Protein AF-A0A7J7F913-F1 (afdb_monomer_lite)

Organism: Diceros bicornis minor (NCBI:txid77932)

Foldseek 3Di:
DEEEAAQDPDDCSNVVNVPDVWYWYFDHQLQAADPDPVGDRDHAQAFFDDDPDPGDPSVVRHDPAGQTFIDTRPDGPDGPDDLQCRLVVRLVVLLVVLVVCLVVVHDDDDDHDHSPLDPPQDDYPQNPDDDPLASNVSSVVSNVVSVVSNVVSCVVRPVVNDDDDDDDPAAWDVRNPSSTDDPPPDDDHPCPDD

InterPro domains:
  IPR000917 Sulfatase, N-terminal [PF00884] (1-176)
  IPR017850 Alkaline-phosphatase-like, core domain superfamily [G3DSA:3.40.720.10] (1-194)
  IPR017850 Alkaline-phosphatase-like, core domain superfamily [SSF53649] (1-188)
  IPR050738 Sulfatase enzyme [PTHR42693] (1-189)

Radius of gyration: 17.93 Å; chains: 1; boun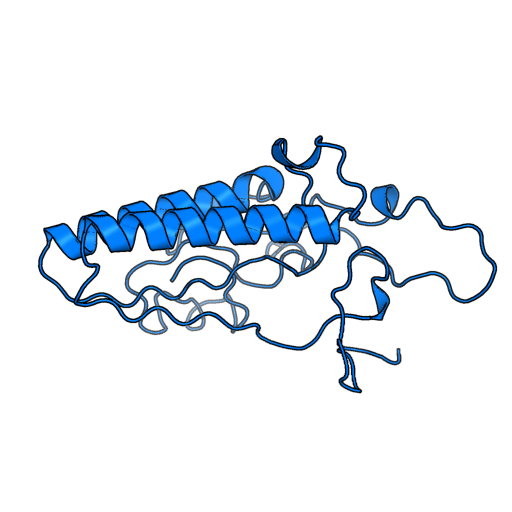ding box: 45×40×49 Å

Sequence (194 aa):
MIGKWHLGHHGSYHPNFRGFDYYFGIPYSHDMGCTDTPGYNHPPCPACPRGDRPLRNLERDCYNDVALPLYENLNIVEQPVNLSSLAQKYAEKATQFIQHASASGRPFLLYVGLAHMHVPLSRTQLSADAQGRGPYGAGLREMDSLVGQIKGKVDHTAKENTFLWFTGDNGPWAQKCELAGSVGPFTGSWQSHQ

pLDDT: mean 83.94, std 15.88, range [45.53, 98.75]

Secondary structure (DSSP, 8-state):
-EE---S--SGGGSGGGTT-S--EE-SS-TTS--SSSS--PPPPPPPPPSSS-----HHHHS-----PPEEETTEEEESS--HHHHHHHHHHHHHHHHHHHHHHT------EE--TTSSSPPP-GGGGS--S-HHHHHHHHHHHHHHHHHHHHHHHHTGGG-------SS--BGGGGGGS---TT----BT---

Structure (mmCIF, N/CA/C/O backbone):
data_AF-A0A7J7F913-F1
#
_entry.id   AF-A0A7J7F913-F1
#
loop_
_atom_site.group_PDB
_atom_site.id
_atom_site.type_symbol
_atom_site.label_atom_id
_atom_site.label_alt_id
_atom_site.label_comp_id
_atom_site.label_asym_id
_atom_site.label_entity_id
_atom_site.label_seq_id
_atom_site.pdbx_PDB_ins_code
_atom_site.Cartn_x
_atom_site.Cartn_y
_atom_site.Cartn_z
_atom_site.occupancy
_atom_site.B_iso_or_equiv
_atom_site.auth_seq_id
_atom_site.auth_comp_id
_atom_site.auth_asym_id
_atom_site.auth_atom_id
_atom_site.pdbx_PDB_model_num
ATOM 1 N N . MET A 1 1 ? -7.212 -6.689 4.753 1.00 98.00 1 MET A N 1
ATOM 2 C CA . MET A 1 1 ? -5.991 -6.504 3.946 1.00 98.00 1 MET A CA 1
ATOM 3 C C . MET A 1 1 ? -6.135 -5.258 3.097 1.00 98.00 1 MET A C 1
ATOM 5 O O . MET A 1 1 ? -7.184 -5.065 2.497 1.00 98.00 1 MET A O 1
ATOM 9 N N . ILE A 1 2 ? -5.105 -4.422 3.042 1.00 98.75 2 ILE A N 1
ATOM 10 C CA . ILE A 1 2 ? -5.061 -3.244 2.174 1.00 98.75 2 ILE A CA 1
ATOM 11 C C . ILE A 1 2 ? -3.767 -3.298 1.365 1.00 98.75 2 ILE A C 1
ATO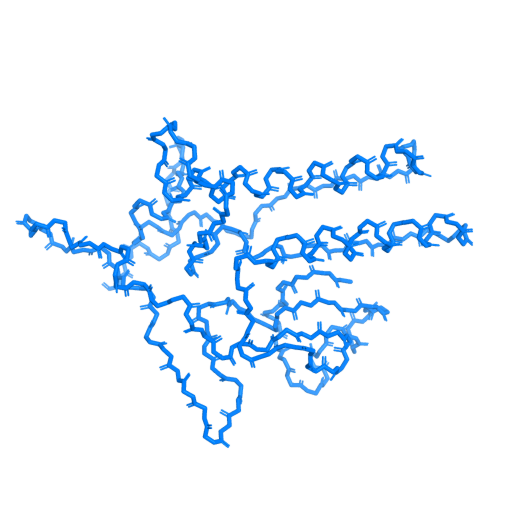M 13 O O . ILE A 1 2 ? -2.714 -3.576 1.930 1.00 98.75 2 ILE A O 1
ATOM 17 N N . GLY A 1 3 ? -3.831 -3.060 0.060 1.00 98.19 3 GLY A N 1
ATOM 18 C CA . GLY A 1 3 ? -2.660 -3.037 -0.809 1.00 98.19 3 GLY A CA 1
ATOM 19 C C . GLY A 1 3 ? -2.452 -4.268 -1.695 1.00 98.19 3 GLY A C 1
ATOM 20 O O . GLY A 1 3 ? -3.386 -4.999 -2.023 1.00 98.19 3 GLY A O 1
ATOM 21 N N . LYS A 1 4 ? -1.213 -4.453 -2.145 1.00 97.62 4 LYS A N 1
ATOM 22 C CA . LYS A 1 4 ? -0.762 -5.489 -3.075 1.00 97.62 4 LYS A CA 1
ATOM 23 C C . LYS A 1 4 ? -0.945 -6.894 -2.505 1.00 97.62 4 LYS A C 1
ATOM 25 O O . LYS A 1 4 ? -0.504 -7.168 -1.392 1.00 97.62 4 LYS A O 1
ATOM 30 N N . TRP A 1 5 ? -1.531 -7.788 -3.306 1.00 97.00 5 TRP A N 1
ATOM 31 C CA . TRP A 1 5 ? -1.704 -9.204 -2.958 1.00 97.00 5 TRP A CA 1
ATOM 32 C C . TRP A 1 5 ? -0.586 -10.120 -3.467 1.00 97.00 5 TRP A C 1
ATOM 34 O O . TRP A 1 5 ? 0.180 -10.654 -2.675 1.00 97.00 5 TRP A O 1
ATOM 44 N N . HIS A 1 6 ? -0.470 -10.286 -4.785 1.00 96.25 6 HIS A N 1
ATOM 45 C CA . HIS A 1 6 ? 0.586 -11.052 -5.457 1.00 96.25 6 HIS A CA 1
ATOM 46 C C . HIS A 1 6 ? 0.668 -12.561 -5.129 1.00 96.25 6 HIS A C 1
ATOM 48 O O . HIS A 1 6 ? 1.692 -13.187 -5.384 1.00 96.25 6 HIS A O 1
ATOM 54 N N . LEU A 1 7 ? -0.410 -13.181 -4.636 1.00 96.12 7 LEU A N 1
ATOM 55 C CA . LEU A 1 7 ? -0.474 -14.628 -4.346 1.00 96.12 7 LEU A CA 1
ATOM 56 C C . LEU A 1 7 ? -1.570 -15.346 -5.161 1.00 96.12 7 LEU A C 1
ATOM 58 O O . LEU A 1 7 ? -2.181 -16.317 -4.717 1.00 96.12 7 LEU A O 1
ATOM 62 N N . GLY A 1 8 ? -1.797 -14.857 -6.384 1.00 91.00 8 GLY A N 1
ATOM 63 C CA . GLY A 1 8 ? -2.831 -15.330 -7.306 1.00 91.00 8 GLY A CA 1
ATOM 64 C C . GLY A 1 8 ? -4.122 -14.520 -7.183 1.00 91.00 8 GLY A C 1
ATOM 65 O O . GLY A 1 8 ? -4.611 -14.268 -6.088 1.00 91.00 8 GLY A O 1
ATOM 66 N N . HIS A 1 9 ? -4.681 -14.094 -8.314 1.00 83.38 9 HIS A N 1
ATOM 67 C CA . HIS A 1 9 ? -5.810 -13.156 -8.334 1.00 83.38 9 HIS A CA 1
ATOM 68 C C . HIS A 1 9 ? -7.137 -13.776 -8.791 1.00 83.38 9 HIS A C 1
ATOM 70 O O . HIS A 1 9 ? -8.192 -13.182 -8.596 1.00 83.38 9 HIS A O 1
ATOM 76 N N . HIS A 1 10 ? -7.107 -14.979 -9.367 1.00 83.00 10 HIS A N 1
ATOM 77 C CA . HIS A 1 10 ? -8.306 -15.656 -9.851 1.00 83.00 10 HIS A CA 1
ATOM 78 C C . HIS A 1 10 ? -8.972 -16.515 -8.774 1.00 83.00 10 HIS A C 1
ATOM 80 O O . HIS A 1 10 ? -8.300 -17.238 -8.032 1.00 83.00 10 HIS A O 1
ATOM 86 N N . GLY A 1 11 ? -10.309 -16.505 -8.764 1.00 86.62 11 GLY A N 1
ATOM 87 C CA . GLY A 1 11 ? -11.136 -17.445 -8.006 1.00 86.62 11 GLY A CA 1
ATOM 88 C C . GLY A 1 11 ? -10.687 -17.589 -6.552 1.00 86.62 11 GLY A C 1
ATOM 89 O O . GLY A 1 11 ? -10.533 -16.601 -5.842 1.00 86.62 11 GLY A O 1
ATOM 90 N N . SER A 1 12 ? -10.411 -18.824 -6.126 1.00 92.62 12 SER A N 1
ATOM 91 C CA . SER A 1 12 ? -10.041 -19.167 -4.745 1.00 92.62 12 SER A CA 1
ATOM 92 C C . SER A 1 12 ? -8.748 -18.529 -4.226 1.00 92.62 12 SER A C 1
ATOM 94 O O . SER A 1 12 ? -8.450 -18.658 -3.043 1.00 92.62 12 SER A O 1
ATOM 96 N N . TYR A 1 13 ? -7.931 -17.898 -5.073 1.00 95.19 13 TYR A N 1
ATOM 97 C CA . TYR A 1 13 ? -6.699 -17.238 -4.632 1.00 95.19 13 TYR A CA 1
ATOM 98 C C . TYR A 1 13 ? -6.918 -15.804 -4.137 1.00 95.19 13 TYR A C 1
ATOM 100 O O . TYR A 1 13 ? -6.021 -15.256 -3.506 1.00 95.19 13 TYR A O 1
ATOM 108 N N . HIS A 1 14 ? -8.102 -15.222 -4.352 1.00 95.50 14 HIS A N 1
ATOM 109 C CA . HIS A 1 14 ? -8.428 -13.867 -3.904 1.00 95.50 14 HIS A CA 1
ATOM 110 C C . HIS A 1 14 ? -8.321 -13.712 -2.366 1.00 95.50 14 HIS A C 1
ATOM 112 O O . HIS A 1 14 ? -8.728 -14.633 -1.650 1.00 95.50 14 HIS A O 1
ATOM 118 N N . PRO A 1 15 ? -7.868 -12.558 -1.823 1.00 97.38 15 PRO A N 1
ATOM 119 C CA . PRO A 1 15 ? -7.707 -12.352 -0.376 1.00 97.38 15 PRO A CA 1
ATOM 120 C C . PRO A 1 15 ? -8.951 -12.677 0.462 1.00 97.38 15 PRO A C 1
ATOM 122 O O . PRO A 1 15 ? -8.838 -13.298 1.521 1.00 97.38 15 PRO A O 1
ATOM 125 N N . ASN A 1 16 ? -10.147 -12.329 -0.031 1.00 96.50 16 ASN A N 1
ATOM 126 C CA . ASN A 1 16 ? -11.405 -12.645 0.659 1.00 96.50 16 ASN A CA 1
ATOM 127 C C . ASN A 1 16 ? -11.698 -14.154 0.778 1.00 96.50 16 ASN A C 1
ATOM 129 O O . ASN A 1 16 ? -12.470 -14.552 1.641 1.00 96.50 16 ASN A O 1
ATOM 133 N N . PHE A 1 17 ? -11.059 -15.007 -0.030 1.00 96.88 17 PHE A N 1
ATOM 134 C CA . PHE A 1 17 ? -11.126 -16.470 0.099 1.00 96.88 17 PHE A CA 1
ATOM 135 C C . PHE A 1 17 ? -9.902 -17.055 0.828 1.00 96.88 17 PHE A C 1
ATOM 137 O O . PHE A 1 17 ? -9.715 -18.272 0.864 1.00 96.88 17 PHE A O 1
ATOM 144 N N . ARG A 1 18 ? -9.062 -16.194 1.421 1.00 96.81 18 ARG A N 1
ATOM 145 C CA . ARG A 1 18 ? -7.841 -16.540 2.170 1.00 96.81 18 ARG A CA 1
ATOM 146 C C . ARG A 1 18 ? -7.829 -15.966 3.592 1.00 96.81 18 ARG A C 1
ATOM 148 O O . ARG A 1 18 ? -6.768 -15.795 4.179 1.00 96.81 18 ARG A O 1
ATOM 155 N N . GLY A 1 19 ? -9.013 -15.712 4.153 1.00 96.44 19 GLY A N 1
ATOM 156 C CA . GLY A 1 19 ? -9.194 -15.338 5.560 1.00 96.44 19 GLY A CA 1
ATOM 157 C C . GLY A 1 19 ? -9.252 -13.836 5.841 1.00 96.44 19 GLY A C 1
ATOM 158 O O . GLY A 1 19 ? -9.360 -13.458 7.002 1.00 96.44 19 GLY A O 1
ATOM 159 N N . PHE A 1 20 ? -9.204 -12.973 4.822 1.00 97.81 20 PHE A N 1
ATOM 160 C CA . PHE A 1 20 ? -9.419 -11.538 5.015 1.00 97.81 20 PHE A CA 1
ATOM 161 C C . PHE A 1 20 ? -10.891 -11.161 4.825 1.00 97.81 20 PHE A C 1
ATOM 163 O O . PHE A 1 20 ? -11.421 -11.266 3.722 1.00 97.81 20 PHE A O 1
ATOM 170 N N . ASP A 1 21 ? -11.530 -10.627 5.867 1.00 97.00 21 ASP A N 1
ATOM 171 C CA . ASP A 1 21 ? -12.928 -10.166 5.790 1.00 97.00 21 ASP A CA 1
ATOM 172 C C . ASP A 1 21 ? -13.109 -8.958 4.857 1.00 97.00 21 ASP A C 1
ATOM 174 O O . ASP A 1 21 ? -14.158 -8.780 4.244 1.00 97.00 21 ASP A O 1
ATOM 178 N N . TYR A 1 22 ? -12.067 -8.132 4.735 1.00 98.12 22 TYR A N 1
ATOM 179 C CA . TYR A 1 22 ? -12.048 -6.932 3.905 1.00 98.12 22 TYR A CA 1
ATOM 180 C C . TYR A 1 22 ? -10.773 -6.871 3.067 1.00 98.12 22 TYR A C 1
ATOM 182 O O . TYR A 1 22 ? -9.669 -7.079 3.591 1.00 98.12 22 TYR A O 1
ATOM 190 N N . TYR A 1 23 ? -10.917 -6.534 1.786 1.00 98.50 23 TYR A N 1
ATOM 191 C CA . TYR A 1 23 ? -9.810 -6.280 0.873 1.00 98.50 23 TYR A CA 1
ATOM 192 C C . TYR A 1 23 ? -9.987 -4.946 0.152 1.00 98.50 23 TYR A C 1
ATOM 194 O O . TYR A 1 23 ? -11.057 -4.662 -0.374 1.00 98.50 23 TYR A O 1
ATOM 202 N N . PHE A 1 24 ? -8.928 -4.144 0.098 1.00 98.69 24 PHE A N 1
ATOM 203 C CA . PHE A 1 24 ? -8.857 -2.992 -0.793 1.00 98.69 24 PHE A CA 1
ATOM 204 C C . PHE A 1 24 ? -7.454 -2.868 -1.364 1.00 98.69 24 PHE A C 1
ATOM 206 O O . PHE A 1 24 ? -6.518 -2.583 -0.617 1.00 98.69 24 PHE A O 1
ATOM 213 N N . GLY A 1 25 ? -7.269 -3.097 -2.659 1.00 97.44 25 GLY A N 1
ATOM 214 C CA . GLY A 1 25 ? -5.924 -3.081 -3.219 1.00 97.44 25 GLY A CA 1
ATOM 215 C C . GLY A 1 25 ? -5.784 -3.676 -4.604 1.00 97.44 25 GLY A C 1
ATOM 216 O O . GLY A 1 25 ? -6.758 -4.027 -5.266 1.00 97.44 25 GLY A O 1
ATOM 217 N N . ILE A 1 26 ? -4.531 -3.741 -5.037 1.00 95.56 26 ILE A N 1
ATOM 218 C CA . ILE A 1 26 ? -4.138 -4.259 -6.345 1.00 95.56 26 ILE A CA 1
ATOM 219 C C . ILE A 1 26 ? -3.793 -5.756 -6.252 1.00 95.56 26 ILE A C 1
ATOM 221 O O . ILE A 1 26 ? -3.144 -6.188 -5.289 1.00 95.56 26 ILE A O 1
ATOM 225 N N . PRO A 1 27 ? -4.187 -6.577 -7.237 1.00 94.12 27 PRO A N 1
ATOM 226 C CA . PRO A 1 27 ? -4.055 -8.032 -7.152 1.00 94.12 27 PRO A CA 1
ATOM 227 C C . PRO A 1 27 ? -2.608 -8.544 -7.265 1.00 94.12 27 PRO A C 1
ATOM 229 O O . PRO A 1 27 ? -2.317 -9.673 -6.866 1.00 94.12 27 PRO A O 1
ATOM 232 N N . TYR A 1 28 ? -1.692 -7.737 -7.800 1.00 92.19 28 TYR A N 1
ATOM 233 C CA . TYR A 1 28 ? -0.288 -8.071 -8.064 1.00 92.19 28 TYR A CA 1
ATOM 234 C C . TYR A 1 28 ? 0.555 -6.784 -8.177 1.00 92.19 28 TYR A C 1
ATOM 236 O O . TYR A 1 28 ? 0.043 -5.703 -7.886 1.00 92.19 28 TYR A O 1
ATOM 244 N N . SER A 1 29 ? 1.854 -6.883 -8.503 1.00 90.62 29 SER A N 1
ATOM 245 C CA . SER A 1 29 ? 2.724 -5.698 -8.632 1.00 90.62 29 SER A CA 1
ATOM 246 C C . SER A 1 29 ? 2.168 -4.710 -9.659 1.00 90.62 29 SER A C 1
ATOM 248 O O . SER A 1 29 ? 1.661 -5.118 -10.699 1.00 90.62 29 SER A O 1
ATOM 250 N N . HIS A 1 30 ? 2.274 -3.409 -9.390 1.00 88.25 30 HIS A N 1
ATOM 251 C CA . HIS A 1 30 ? 1.650 -2.390 -10.237 1.00 88.25 30 HIS A CA 1
ATOM 252 C C . HIS A 1 30 ? 2.378 -2.085 -11.548 1.00 88.25 30 HIS A C 1
ATOM 254 O O . HIS A 1 30 ? 1.927 -1.230 -12.302 1.00 88.25 30 HIS A O 1
ATOM 260 N N . ASP A 1 31 ? 3.468 -2.790 -11.838 1.00 83.25 31 ASP A N 1
ATOM 261 C CA . ASP A 1 31 ? 4.102 -2.850 -13.157 1.00 83.25 31 ASP A CA 1
ATOM 262 C C . ASP A 1 31 ? 3.601 -4.024 -14.017 1.00 83.25 31 ASP A C 1
ATOM 264 O O . ASP A 1 31 ? 3.956 -4.125 -15.191 1.00 83.25 31 ASP A O 1
ATOM 268 N N . MET A 1 32 ? 2.785 -4.920 -13.454 1.00 79.88 32 MET A N 1
ATOM 269 C CA . MET A 1 32 ? 2.169 -6.025 -14.184 1.00 79.88 32 MET A CA 1
ATOM 270 C C . MET A 1 32 ? 0.856 -5.528 -14.801 1.00 79.88 32 MET A C 1
ATOM 272 O O . MET A 1 32 ? 0.053 -4.888 -14.129 1.00 79.88 32 MET A O 1
ATOM 276 N N . GLY A 1 33 ? 0.678 -5.777 -16.101 1.00 68.56 33 GLY A N 1
ATOM 277 C CA . GLY A 1 33 ? -0.366 -5.198 -16.954 1.00 68.56 33 GLY A CA 1
ATOM 278 C C . GLY A 1 33 ? -1.828 -5.575 -16.653 1.00 68.56 33 GLY A C 1
ATOM 279 O O . GLY A 1 33 ? -2.225 -5.840 -15.518 1.00 68.56 33 GLY A O 1
ATOM 280 N N . CYS A 1 34 ? -2.658 -5.573 -17.699 1.00 67.00 34 CYS A N 1
ATOM 281 C CA . CYS A 1 34 ? -4.093 -5.863 -17.615 1.00 67.00 34 CYS A CA 1
ATOM 282 C C . CYS A 1 34 ? -4.380 -7.304 -17.172 1.00 67.00 34 CYS A C 1
ATOM 284 O O . CYS A 1 34 ? -3.707 -8.233 -17.619 1.00 67.00 34 CYS A O 1
ATOM 286 N N . THR A 1 35 ? -5.451 -7.498 -16.394 1.00 63.19 35 THR A N 1
ATOM 287 C CA . THR A 1 35 ? -6.083 -8.817 -16.197 1.00 63.19 35 THR A CA 1
ATOM 288 C C . THR A 1 35 ? -6.978 -9.224 -17.363 1.00 63.19 35 THR A C 1
ATOM 290 O O . THR A 1 35 ? -7.180 -10.414 -17.598 1.00 63.19 35 THR A O 1
ATOM 293 N N . ASP A 1 36 ? -7.543 -8.248 -18.075 1.00 61.88 36 ASP A N 1
ATOM 294 C CA . ASP A 1 36 ? -8.618 -8.483 -19.037 1.00 61.88 36 ASP A CA 1
ATOM 295 C C . ASP A 1 36 ? -8.068 -8.739 -20.438 1.00 61.88 36 ASP A C 1
ATOM 297 O O . ASP A 1 36 ? -6.991 -8.268 -20.804 1.00 61.88 36 ASP A O 1
ATOM 301 N N . THR A 1 37 ? -8.810 -9.503 -21.242 1.00 57.59 37 THR A N 1
ATOM 302 C CA . THR A 1 37 ? -8.458 -9.768 -22.642 1.00 57.59 37 THR A CA 1
ATOM 303 C C . THR A 1 37 ? -9.635 -9.411 -23.559 1.00 57.59 37 THR A C 1
ATOM 305 O O . THR A 1 37 ? -10.713 -9.977 -23.374 1.00 57.59 37 THR A O 1
ATOM 308 N N . PRO A 1 38 ? -9.458 -8.515 -24.557 1.00 58.69 38 PRO A N 1
ATOM 309 C CA . PRO A 1 38 ? -8.222 -7.810 -24.906 1.00 58.69 38 PRO A CA 1
ATOM 310 C C . PRO A 1 38 ? -7.907 -6.672 -23.919 1.00 58.69 38 PRO A C 1
ATOM 312 O O . PRO A 1 38 ? -8.720 -5.777 -23.715 1.00 58.69 38 PRO A O 1
ATOM 315 N N . GLY A 1 39 ? -6.710 -6.698 -23.334 1.00 60.69 39 GLY A N 1
ATOM 316 C CA . GLY A 1 39 ? -6.184 -5.654 -22.453 1.00 60.69 39 GLY A CA 1
ATOM 317 C C . GLY A 1 39 ? -4.894 -5.070 -23.021 1.00 60.69 39 GLY A C 1
ATOM 318 O O . GLY A 1 39 ? -4.165 -5.747 -23.750 1.00 60.69 39 GLY A O 1
ATOM 319 N N . TYR A 1 40 ? -4.610 -3.804 -22.715 1.00 59.06 40 TYR A N 1
ATOM 320 C CA . TYR A 1 40 ? -3.396 -3.126 -23.164 1.00 59.06 40 TYR A CA 1
ATOM 321 C C . TYR A 1 40 ? -2.307 -3.208 -22.086 1.00 59.06 40 TYR A C 1
ATOM 323 O O . TYR A 1 40 ? -2.387 -2.565 -21.039 1.00 59.06 40 TYR A O 1
ATOM 331 N N . ASN A 1 41 ? -1.280 -4.024 -22.330 1.00 63.22 41 ASN A N 1
ATOM 332 C CA . ASN A 1 41 ? -0.102 -4.084 -21.467 1.00 63.22 41 ASN A CA 1
ATOM 333 C C . ASN A 1 41 ? 0.873 -2.976 -21.868 1.00 63.22 41 ASN A C 1
ATOM 335 O O . ASN A 1 41 ? 1.398 -2.983 -22.981 1.00 63.22 41 ASN A O 1
ATOM 339 N N . HIS A 1 42 ? 1.139 -2.044 -20.956 1.00 63.09 42 HIS A N 1
ATOM 340 C CA . HIS A 1 42 ? 2.240 -1.104 -21.126 1.00 63.09 42 HIS A CA 1
ATOM 341 C C . HIS A 1 42 ? 3.574 -1.807 -20.825 1.00 63.09 42 HIS A C 1
ATOM 343 O O . HIS A 1 42 ? 3.616 -2.691 -19.964 1.00 63.09 42 HIS A O 1
ATOM 349 N N . PRO A 1 43 ? 4.663 -1.475 -21.543 1.00 65.69 43 PRO A N 1
ATOM 350 C CA . PRO A 1 43 ? 5.957 -2.087 -21.285 1.00 65.69 43 PRO A CA 1
ATOM 351 C C . PRO A 1 43 ? 6.444 -1.704 -19.878 1.00 65.69 43 PRO A C 1
ATOM 353 O O . PRO A 1 43 ? 6.277 -0.550 -19.470 1.00 65.69 43 PRO A O 1
ATOM 356 N N . PRO A 1 44 ? 7.057 -2.645 -19.137 1.00 68.88 44 PRO A N 1
ATOM 357 C CA . PRO A 1 44 ? 7.568 -2.364 -17.805 1.00 68.88 44 PRO A CA 1
ATOM 358 C C . PRO A 1 44 ? 8.675 -1.309 -17.869 1.00 68.88 44 PRO A C 1
ATOM 360 O O . PRO A 1 44 ? 9.334 -1.139 -18.899 1.00 68.88 44 PRO A O 1
ATOM 363 N N . CYS A 1 45 ? 8.936 -0.651 -16.737 1.00 73.44 45 CYS A N 1
ATOM 364 C CA . CYS A 1 45 ? 10.109 0.205 -16.572 1.00 73.44 45 CYS A CA 1
ATOM 365 C C . CYS A 1 45 ? 11.369 -0.507 -17.091 1.00 73.44 45 CYS A C 1
ATOM 367 O O . CYS A 1 45 ? 11.653 -1.612 -16.618 1.00 73.44 45 CYS A O 1
ATOM 369 N N . PRO A 1 46 ? 12.157 0.075 -18.010 1.00 73.44 46 PRO A N 1
ATOM 370 C CA . PRO A 1 46 ? 13.363 -0.577 -18.509 1.00 73.44 46 PRO A CA 1
ATOM 371 C C . PRO A 1 46 ? 14.451 -0.679 -17.429 1.00 73.44 46 PRO A C 1
ATOM 373 O O . PRO A 1 46 ? 14.374 -0.058 -16.367 1.00 73.44 46 PRO A O 1
ATOM 376 N N . ALA A 1 47 ? 15.456 -1.522 -17.669 1.00 75.31 47 ALA A N 1
ATOM 377 C CA . ALA A 1 47 ? 16.692 -1.504 -16.888 1.00 75.31 47 ALA A CA 1
ATOM 378 C C . ALA A 1 47 ? 17.549 -0.287 -17.270 1.00 75.31 47 ALA A C 1
ATOM 380 O O . ALA A 1 47 ? 17.407 0.262 -18.367 1.00 75.31 47 ALA A O 1
ATOM 381 N N . CYS A 1 48 ? 18.471 0.107 -16.394 1.00 73.50 48 CYS A N 1
ATOM 382 C CA . CYS A 1 48 ? 19.398 1.189 -16.704 1.00 73.50 48 CYS A CA 1
ATOM 383 C C . CYS A 1 48 ? 20.264 0.870 -17.937 1.00 73.50 48 CYS A C 1
ATOM 385 O O . CYS A 1 48 ? 20.653 -0.289 -18.134 1.00 73.50 48 CYS A O 1
ATOM 387 N N . PRO A 1 49 ? 20.619 1.877 -18.757 1.00 68.00 49 PRO A N 1
ATOM 388 C CA . PRO A 1 49 ? 21.544 1.688 -19.869 1.00 68.00 49 PRO A CA 1
ATOM 389 C C . PRO A 1 49 ? 22.881 1.090 -19.401 1.00 68.00 49 PRO A C 1
ATOM 391 O O . PRO A 1 49 ? 23.433 1.510 -18.387 1.00 68.00 49 PRO A O 1
ATOM 394 N N . ARG A 1 50 ? 23.431 0.130 -20.158 1.00 64.00 50 ARG A N 1
ATOM 395 C CA . ARG A 1 50 ? 24.809 -0.357 -19.962 1.00 64.00 50 ARG A CA 1
ATOM 396 C C . ARG A 1 50 ? 25.786 0.577 -20.707 1.00 64.00 50 ARG A C 1
ATOM 398 O O . ARG A 1 50 ? 25.631 0.757 -21.915 1.00 64.00 50 ARG A O 1
ATOM 405 N N . GLY A 1 51 ? 26.792 1.122 -20.012 1.00 62.69 51 GLY A N 1
ATOM 406 C CA . GLY A 1 51 ? 27.879 1.952 -20.579 1.00 62.69 51 GLY A CA 1
ATOM 407 C C . GLY A 1 51 ? 27.610 3.469 -20.624 1.00 62.69 51 GLY A C 1
ATOM 408 O O . GLY A 1 51 ? 26.549 3.914 -20.197 1.00 62.69 51 GLY A O 1
ATOM 409 N N . ASP A 1 52 ? 28.558 4.244 -21.179 1.00 55.38 52 ASP A N 1
ATOM 410 C CA . ASP A 1 52 ? 28.546 5.724 -21.312 1.00 55.38 52 ASP A CA 1
ATOM 411 C C . ASP A 1 52 ? 27.517 6.248 -22.337 1.00 55.38 52 ASP A C 1
ATOM 413 O O . ASP A 1 52 ? 27.791 7.121 -23.165 1.00 55.38 52 ASP A O 1
ATOM 417 N N . ARG A 1 53 ? 26.303 5.694 -22.343 1.00 55.38 53 ARG A N 1
ATOM 418 C CA . ARG A 1 53 ? 25.190 6.316 -23.062 1.00 55.38 53 ARG A CA 1
ATOM 419 C C . ARG A 1 53 ? 24.637 7.445 -22.194 1.00 55.38 53 ARG A C 1
ATOM 421 O O . ARG A 1 53 ? 24.506 7.247 -20.987 1.00 55.38 53 ARG A O 1
ATOM 428 N N . PRO A 1 54 ? 24.293 8.608 -22.780 1.00 54.28 54 PRO A N 1
ATOM 429 C CA . PRO A 1 54 ? 23.683 9.688 -22.016 1.00 54.28 54 PRO A CA 1
ATOM 430 C C . PRO A 1 54 ? 22.466 9.139 -21.271 1.00 54.28 54 PRO A C 1
ATOM 432 O O . PRO A 1 54 ? 21.704 8.360 -21.858 1.00 54.28 54 PRO A O 1
ATOM 435 N N . LEU A 1 55 ? 22.315 9.511 -19.990 1.00 54.06 55 LEU A N 1
ATOM 436 C CA . LEU A 1 55 ? 21.140 9.154 -19.197 1.00 54.06 55 LEU A CA 1
ATOM 437 C C . LEU A 1 55 ? 19.904 9.467 -20.045 1.00 54.06 55 LEU A C 1
ATOM 439 O O . LEU A 1 55 ? 19.642 10.625 -20.376 1.00 54.06 55 LEU A O 1
ATOM 443 N N . ARG A 1 56 ? 19.166 8.427 -20.447 1.00 52.22 56 ARG A N 1
ATOM 444 C CA . ARG A 1 56 ? 17.821 8.622 -20.988 1.00 52.22 56 ARG A CA 1
ATOM 445 C C . ARG A 1 56 ? 17.030 9.374 -19.923 1.00 52.22 56 ARG A C 1
ATOM 447 O O . ARG A 1 56 ? 17.240 9.145 -18.735 1.00 52.22 56 ARG A O 1
ATOM 454 N N . ASN A 1 57 ? 16.115 10.245 -20.342 1.00 52.75 57 ASN A N 1
ATOM 455 C CA . ASN A 1 57 ? 15.092 10.760 -19.437 1.00 52.75 57 ASN A CA 1
ATOM 456 C C . ASN A 1 57 ? 14.259 9.557 -18.969 1.00 52.75 57 ASN A C 1
ATOM 458 O O . ASN A 1 57 ? 13.275 9.208 -19.614 1.00 52.75 57 ASN A O 1
ATOM 462 N N . LEU A 1 58 ? 14.680 8.896 -17.886 1.00 52.94 58 LEU A N 1
ATOM 463 C CA . LEU A 1 58 ? 14.062 7.675 -17.361 1.00 52.94 58 LEU A CA 1
ATOM 464 C C . LEU A 1 58 ? 12.606 7.936 -16.949 1.00 52.94 58 LEU A C 1
ATOM 466 O O . LEU A 1 58 ? 11.744 7.069 -17.065 1.00 52.94 58 LEU A O 1
ATOM 470 N N . GLU A 1 59 ? 12.321 9.193 -16.599 1.00 49.38 59 GLU A N 1
ATOM 471 C CA . GLU A 1 59 ? 10.987 9.755 -16.402 1.00 49.38 59 GLU A CA 1
ATOM 472 C C . GLU A 1 59 ? 10.035 9.604 -17.604 1.00 49.38 59 GLU A C 1
ATOM 474 O O . GLU A 1 59 ? 8.824 9.651 -17.410 1.00 49.38 59 GLU A O 1
ATOM 479 N N . ARG A 1 60 ? 10.555 9.453 -18.831 1.00 49.59 60 ARG A N 1
ATOM 480 C CA . ARG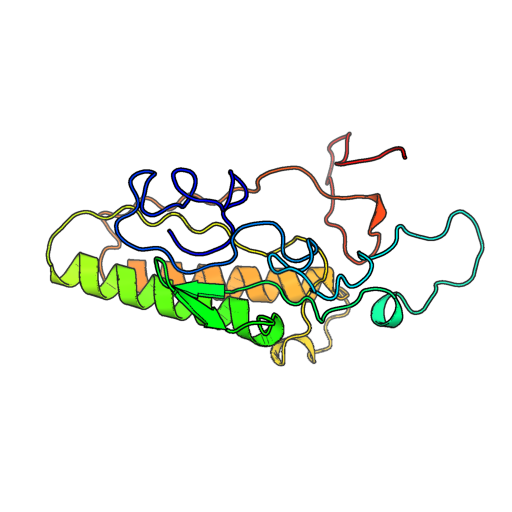 A 1 60 ? 9.772 9.241 -20.062 1.00 49.59 60 ARG A CA 1
ATOM 481 C C . ARG A 1 60 ? 9.627 7.768 -20.446 1.00 49.59 60 ARG A C 1
ATOM 483 O O . ARG A 1 60 ? 8.747 7.456 -21.240 1.00 49.59 60 ARG A O 1
ATOM 490 N N . ASP A 1 61 ? 10.481 6.893 -19.916 1.00 54.38 61 ASP A N 1
ATOM 491 C CA . ASP A 1 61 ? 10.596 5.503 -20.373 1.00 54.38 61 ASP A CA 1
ATOM 492 C C . ASP A 1 61 ? 9.898 4.494 -19.437 1.00 54.38 61 ASP A C 1
ATOM 494 O O . ASP A 1 61 ? 9.632 3.362 -19.839 1.00 54.38 61 ASP A O 1
ATOM 498 N N . CYS A 1 62 ? 9.569 4.895 -18.206 1.00 64.88 62 CYS A N 1
ATOM 499 C CA . CYS A 1 62 ? 8.663 4.166 -17.317 1.00 64.88 62 CYS A CA 1
ATOM 500 C C . CYS A 1 62 ? 7.212 4.599 -17.568 1.00 64.88 62 CYS A C 1
ATOM 502 O O . CYS A 1 62 ? 6.831 5.715 -17.214 1.00 64.88 62 CYS A O 1
ATOM 504 N N . TYR A 1 63 ? 6.391 3.724 -18.152 1.00 63.91 63 TYR A N 1
ATOM 505 C CA . TYR A 1 63 ? 4.955 3.979 -18.280 1.00 63.91 63 TYR A CA 1
ATOM 506 C C . TYR A 1 63 ? 4.285 3.914 -16.902 1.00 63.91 63 TYR A C 1
ATOM 508 O O . TYR A 1 63 ? 4.448 2.936 -16.176 1.00 63.91 63 TYR A O 1
ATOM 516 N N . ASN A 1 64 ? 3.537 4.962 -16.552 1.00 61.97 64 ASN A N 1
ATOM 517 C CA . ASN A 1 64 ? 2.764 5.024 -15.305 1.00 61.97 64 ASN A CA 1
ATOM 518 C C . ASN A 1 64 ? 1.322 4.542 -15.486 1.00 61.97 64 ASN A C 1
ATOM 520 O O . ASN A 1 64 ? 0.664 4.202 -14.506 1.00 61.97 64 ASN A O 1
ATOM 524 N N . ASP A 1 65 ? 0.842 4.522 -16.728 1.00 60.91 65 ASP A N 1
ATOM 525 C CA . ASP A 1 65 ? -0.483 4.023 -17.049 1.00 60.91 65 ASP A CA 1
ATOM 526 C C . ASP A 1 65 ? -0.384 2.510 -17.190 1.00 60.91 65 ASP A C 1
ATOM 528 O O . ASP A 1 65 ? 0.331 1.993 -18.043 1.00 60.91 65 ASP A O 1
ATOM 532 N N . VAL A 1 66 ? -1.061 1.791 -16.307 1.00 65.12 66 VAL A N 1
ATOM 533 C CA . VAL A 1 66 ? -1.215 0.341 -16.361 1.00 65.12 66 VAL A CA 1
ATOM 534 C C . VAL A 1 66 ? -2.692 0.099 -16.100 1.00 65.12 66 VAL A C 1
ATOM 536 O O . VAL A 1 66 ? -3.212 0.596 -15.102 1.00 65.12 66 VAL A O 1
ATOM 539 N N . ALA A 1 67 ? -3.397 -0.647 -16.960 1.00 74.38 67 ALA A N 1
ATOM 540 C CA . ALA A 1 67 ? -4.804 -1.017 -16.730 1.00 74.38 67 ALA A CA 1
ATOM 541 C C . ALA A 1 67 ? -4.956 -2.114 -15.655 1.00 74.38 67 ALA A C 1
ATOM 543 O O . ALA A 1 67 ? -5.693 -3.090 -15.787 1.00 74.38 67 ALA A O 1
ATOM 544 N N . LEU A 1 68 ? -4.226 -1.894 -14.563 1.00 87.12 68 LEU A N 1
ATOM 545 C CA . LEU A 1 68 ? -4.253 -2.600 -13.305 1.00 87.12 68 LEU A CA 1
ATOM 546 C C . LEU A 1 68 ? -5.550 -2.245 -12.567 1.00 87.12 68 LEU A C 1
ATOM 548 O O . LEU A 1 68 ? -5.799 -1.058 -12.319 1.00 87.12 68 LEU A O 1
ATOM 552 N N . PRO A 1 69 ? -6.366 -3.243 -12.205 1.00 90.50 69 PRO A N 1
ATOM 553 C CA . PRO A 1 69 ? -7.557 -3.016 -11.404 1.00 90.50 69 PRO A CA 1
ATOM 554 C C . PRO A 1 69 ? -7.208 -2.758 -9.934 1.00 90.50 69 PRO A C 1
ATOM 556 O O . PRO A 1 69 ? -6.363 -3.433 -9.338 1.00 90.50 69 PRO A O 1
ATOM 559 N N . LEU A 1 70 ? -7.926 -1.818 -9.328 1.00 94.25 70 LEU A N 1
ATOM 560 C CA . LEU A 1 70 ? -8.038 -1.650 -7.886 1.00 94.25 70 LEU A CA 1
ATOM 561 C C . LEU A 1 70 ? -9.341 -2.300 -7.424 1.00 94.25 70 LEU A C 1
ATOM 563 O O . LEU A 1 70 ? -10.422 -1.940 -7.892 1.00 94.25 70 LEU A O 1
ATOM 567 N N . TYR A 1 71 ? -9.237 -3.243 -6.496 1.00 95.69 71 TYR A N 1
ATOM 568 C CA . TYR A 1 71 ? -10.382 -3.946 -5.936 1.00 95.69 71 TYR A CA 1
ATOM 569 C C . TYR A 1 71 ? -10.853 -3.307 -4.633 1.00 95.69 71 TYR A C 1
ATOM 571 O O . TYR A 1 71 ? -10.040 -2.879 -3.814 1.00 95.69 71 TYR A O 1
ATOM 579 N N . GLU A 1 72 ? -12.163 -3.346 -4.409 1.00 98.06 72 GLU A N 1
ATOM 580 C CA . GLU A 1 72 ? -12.773 -3.336 -3.083 1.00 98.06 72 GLU A CA 1
ATOM 581 C C . GLU A 1 72 ? -13.585 -4.624 -2.918 1.00 98.06 72 GLU A C 1
ATOM 583 O O . GLU A 1 72 ? -14.606 -4.852 -3.575 1.00 98.06 72 GLU A O 1
ATOM 588 N N . ASN A 1 73 ? -13.093 -5.500 -2.048 1.00 97.19 73 ASN A N 1
ATOM 589 C CA . ASN A 1 73 ? -13.475 -6.902 -1.975 1.00 97.19 73 ASN A CA 1
ATOM 590 C C . ASN A 1 73 ? -13.437 -7.547 -3.367 1.00 97.19 73 ASN A C 1
ATOM 592 O O . ASN A 1 73 ? -12.386 -7.576 -3.991 1.00 97.19 73 ASN A O 1
ATOM 596 N N . LEU A 1 74 ? -14.566 -8.055 -3.857 1.00 95.25 74 LEU A N 1
ATOM 597 C CA . LEU A 1 74 ? -14.647 -8.773 -5.131 1.00 95.25 74 LEU A CA 1
ATOM 598 C C . LEU A 1 74 ? -14.898 -7.856 -6.338 1.00 95.25 74 LEU A C 1
ATOM 600 O O . LEU A 1 74 ? -14.939 -8.342 -7.465 1.00 95.25 74 LEU A O 1
ATOM 604 N N . ASN A 1 75 ? -15.091 -6.554 -6.116 1.00 95.19 75 ASN A N 1
ATOM 605 C CA . ASN A 1 75 ? -15.461 -5.612 -7.165 1.00 95.19 75 ASN A CA 1
ATOM 606 C C . ASN A 1 75 ? -14.261 -4.764 -7.574 1.00 95.19 75 ASN A C 1
ATOM 608 O O . ASN A 1 75 ? -13.565 -4.221 -6.718 1.00 95.19 75 ASN A O 1
ATOM 612 N N . ILE A 1 76 ? -14.069 -4.586 -8.879 1.00 93.69 76 ILE A N 1
ATOM 613 C CA . ILE A 1 76 ? -13.144 -3.584 -9.411 1.00 93.69 76 ILE A CA 1
ATOM 614 C C . ILE A 1 76 ? -13.797 -2.212 -9.228 1.00 93.69 76 ILE A C 1
ATOM 616 O O . ILE A 1 76 ? -14.886 -1.968 -9.745 1.00 93.69 76 ILE A O 1
ATOM 620 N N . VAL A 1 77 ? -13.145 -1.328 -8.476 1.00 95.75 77 VAL A N 1
ATOM 621 C CA . VAL A 1 77 ? -13.633 0.035 -8.204 1.00 95.75 77 VAL A CA 1
ATOM 622 C C . VAL A 1 77 ? -12.924 1.099 -9.038 1.00 95.75 77 VAL A C 1
ATOM 624 O O . VAL A 1 77 ? -13.425 2.213 -9.160 1.00 95.75 77 VAL A O 1
ATOM 627 N N . GLU A 1 78 ? -11.774 0.771 -9.628 1.00 92.38 78 GLU A N 1
ATOM 628 C CA . GLU A 1 78 ? -11.010 1.670 -10.495 1.00 92.38 78 GLU A CA 1
ATOM 629 C C . GLU A 1 78 ? -10.086 0.862 -11.416 1.00 92.38 78 GLU A C 1
ATOM 631 O O . GLU A 1 78 ? -9.391 -0.043 -10.954 1.00 92.38 78 GLU A O 1
ATOM 636 N N . GLN A 1 79 ? -10.071 1.181 -12.712 1.00 88.75 79 GLN A N 1
ATOM 637 C CA . GLN A 1 79 ? -9.180 0.579 -13.708 1.00 88.75 79 GLN A CA 1
ATOM 638 C C . GLN A 1 79 ? -9.092 1.509 -14.939 1.00 88.75 79 GLN A C 1
ATOM 640 O O . GLN A 1 79 ? -10.134 1.795 -15.533 1.00 88.75 79 GLN A O 1
ATOM 645 N N . PRO A 1 80 ? -7.903 1.998 -15.346 1.00 85.62 80 PRO A N 1
ATOM 646 C CA . PRO A 1 80 ? -6.609 1.851 -14.675 1.00 85.62 80 PRO A CA 1
ATOM 647 C C . PRO A 1 80 ? -6.603 2.526 -13.299 1.00 85.62 80 PRO A C 1
ATOM 649 O O . PRO A 1 80 ? -7.204 3.583 -13.120 1.00 85.62 80 PRO A O 1
ATOM 652 N N . VAL A 1 81 ? -5.904 1.938 -12.328 1.00 88.31 81 VAL A N 1
ATOM 653 C CA . VAL A 1 81 ? -5.695 2.594 -11.034 1.00 88.31 81 VAL A CA 1
ATOM 654 C C . VAL A 1 81 ? -4.853 3.864 -11.186 1.00 88.31 81 VAL A C 1
ATOM 656 O O . VAL A 1 81 ? -3.791 3.858 -11.809 1.00 88.31 81 VAL A O 1
ATOM 659 N N . ASN A 1 82 ? -5.281 4.961 -10.560 1.00 88.19 82 ASN A N 1
ATOM 660 C CA . ASN A 1 82 ? -4.478 6.171 -10.484 1.00 88.19 82 ASN A CA 1
ATOM 661 C C . ASN A 1 82 ? -3.425 6.063 -9.366 1.00 88.19 82 ASN A C 1
ATOM 663 O O . ASN A 1 82 ? -3.691 6.386 -8.198 1.00 88.19 82 ASN A O 1
ATOM 667 N N . LEU A 1 83 ? -2.203 5.680 -9.747 1.00 86.69 83 LEU A N 1
ATOM 668 C CA . LEU A 1 83 ? -1.060 5.520 -8.841 1.00 86.69 83 LEU A CA 1
ATOM 669 C C . LEU A 1 83 ? -0.708 6.791 -8.049 1.00 86.69 83 LEU A C 1
ATOM 671 O O . LEU A 1 83 ? -0.131 6.682 -6.972 1.00 86.69 83 LEU A O 1
ATOM 675 N N . SER A 1 84 ? -1.044 7.997 -8.528 1.00 86.81 84 SER A N 1
ATOM 676 C CA . SER A 1 84 ? -0.762 9.262 -7.808 1.00 86.81 84 SER A CA 1
ATOM 677 C C . SER A 1 84 ? -1.644 9.475 -6.578 1.00 86.81 84 SER A C 1
ATOM 679 O O . SER A 1 84 ? -1.295 10.245 -5.691 1.00 86.81 84 SER A O 1
ATOM 681 N N . SER A 1 85 ? -2.776 8.772 -6.516 1.00 91.75 85 SER A N 1
ATOM 682 C CA . SER A 1 85 ? -3.743 8.841 -5.413 1.00 91.75 85 SER A CA 1
ATOM 683 C C . SER A 1 85 ? -3.768 7.580 -4.544 1.00 91.75 85 SER A C 1
ATOM 685 O O . SER A 1 85 ? -4.436 7.546 -3.511 1.00 91.75 85 SER A O 1
ATOM 687 N N . LEU A 1 86 ? -3.065 6.522 -4.962 1.00 93.69 86 LEU A N 1
ATOM 688 C CA . LEU A 1 86 ? -3.197 5.189 -4.377 1.00 93.69 86 LEU A CA 1
ATOM 689 C C . LEU A 1 86 ? -2.728 5.140 -2.917 1.00 93.69 86 LEU A C 1
ATOM 691 O O . LEU A 1 86 ? -3.385 4.522 -2.082 1.00 93.69 86 LEU A O 1
ATOM 695 N N . ALA A 1 87 ? -1.636 5.840 -2.601 1.00 94.56 87 ALA A N 1
ATOM 696 C CA . ALA A 1 87 ? -1.109 5.944 -1.244 1.00 94.56 87 ALA A CA 1
ATOM 697 C C . ALA A 1 87 ? -2.151 6.526 -0.277 1.00 94.56 87 ALA A C 1
ATOM 699 O O . ALA A 1 87 ? -2.431 5.962 0.781 1.00 94.56 87 ALA A O 1
ATOM 700 N N . GLN A 1 88 ? -2.778 7.628 -0.689 1.00 95.88 88 GLN A N 1
ATOM 701 C CA . GLN A 1 88 ? -3.791 8.311 0.102 1.00 95.88 88 GLN A CA 1
ATOM 702 C C . GLN A 1 88 ? -5.049 7.446 0.267 1.00 95.88 88 GLN A C 1
ATOM 704 O O . GLN A 1 88 ? -5.541 7.298 1.384 1.00 95.88 88 GLN A O 1
ATOM 709 N N . LYS A 1 89 ? -5.507 6.770 -0.797 1.00 97.50 89 LYS A N 1
ATOM 710 C CA . LYS A 1 89 ? -6.618 5.801 -0.718 1.00 97.50 89 LYS A CA 1
ATOM 711 C C . LYS A 1 89 ? -6.322 4.668 0.274 1.00 97.50 89 LYS A C 1
ATOM 713 O O . LYS A 1 89 ? -7.197 4.280 1.046 1.00 97.50 89 LYS A O 1
ATOM 718 N N . TYR A 1 90 ? -5.092 4.146 0.299 1.00 98.31 90 TYR A N 1
ATOM 719 C CA . TYR A 1 90 ? -4.682 3.139 1.285 1.00 98.31 90 TYR A CA 1
ATOM 720 C C . TYR A 1 90 ? -4.673 3.688 2.714 1.00 98.31 90 TYR A C 1
ATOM 722 O O . TYR A 1 90 ? -5.195 3.016 3.606 1.00 98.31 90 TYR A O 1
ATOM 730 N N . ALA A 1 91 ? -4.146 4.896 2.935 1.00 98.38 91 ALA A N 1
ATOM 731 C CA . ALA A 1 91 ? -4.181 5.553 4.243 1.00 98.38 91 ALA A CA 1
ATOM 732 C C . ALA A 1 91 ? -5.625 5.730 4.744 1.00 98.38 91 ALA A C 1
ATOM 734 O O . ALA A 1 91 ? -5.951 5.376 5.878 1.00 98.38 91 ALA A O 1
ATOM 735 N N . GLU A 1 92 ? -6.523 6.210 3.887 1.00 98.50 92 GLU A N 1
ATOM 736 C CA . GLU A 1 92 ? -7.936 6.416 4.213 1.00 98.50 92 GLU A CA 1
ATOM 737 C C . GLU A 1 92 ? -8.634 5.109 4.581 1.00 98.50 92 GLU A C 1
ATOM 739 O O . GLU A 1 92 ? -9.222 5.008 5.658 1.00 98.50 92 GLU A O 1
ATOM 744 N N . LYS A 1 93 ? -8.517 4.070 3.748 1.00 98.62 93 LYS A N 1
ATOM 745 C CA . LYS A 1 93 ? -9.139 2.773 4.045 1.00 98.62 93 LYS A CA 1
ATOM 746 C C . LYS A 1 93 ? -8.553 2.134 5.308 1.00 98.62 93 LYS A C 1
ATOM 748 O O . LYS A 1 93 ? -9.294 1.528 6.080 1.00 98.62 93 LYS A O 1
ATOM 753 N N . ALA A 1 94 ? -7.252 2.293 5.561 1.00 98.50 94 ALA A N 1
ATOM 754 C CA . ALA A 1 94 ? -6.603 1.779 6.766 1.00 98.50 94 ALA A CA 1
ATOM 755 C C . ALA A 1 94 ? -7.103 2.492 8.026 1.00 98.50 94 ALA A C 1
ATOM 757 O O . ALA A 1 94 ? -7.468 1.846 9.010 1.00 98.50 94 ALA A O 1
ATOM 758 N N . THR A 1 95 ? -7.167 3.822 7.990 1.00 98.44 95 THR A N 1
ATOM 759 C CA . THR A 1 95 ? -7.620 4.621 9.132 1.00 98.44 95 THR A CA 1
ATOM 760 C C . THR A 1 95 ? -9.112 4.435 9.416 1.00 98.44 95 THR A C 1
ATOM 762 O O . THR A 1 95 ? -9.496 4.368 10.585 1.00 98.44 95 THR A O 1
ATOM 765 N N . GLN A 1 96 ? -9.944 4.279 8.380 1.00 98.25 96 GLN A N 1
ATOM 766 C CA . GLN A 1 96 ? -11.356 3.903 8.512 1.00 98.25 96 GLN A CA 1
ATOM 767 C C . GLN A 1 96 ? -11.507 2.512 9.134 1.00 98.25 96 GLN A C 1
ATOM 769 O O . GLN A 1 96 ? -12.252 2.354 10.099 1.00 98.25 96 GLN A O 1
ATOM 774 N N . PHE A 1 97 ? -10.765 1.515 8.640 1.00 97.88 97 PHE A N 1
ATOM 775 C CA . PHE A 1 97 ? -10.797 0.158 9.186 1.00 97.88 97 PHE A CA 1
ATOM 776 C C . PHE A 1 97 ? -10.454 0.136 10.681 1.00 97.88 97 PHE A C 1
ATOM 778 O O . PHE A 1 97 ? -11.211 -0.430 11.467 1.00 97.88 97 PHE A O 1
ATOM 785 N N . ILE A 1 98 ? -9.364 0.803 11.085 1.00 97.44 98 ILE A N 1
ATOM 786 C CA . ILE A 1 98 ? -8.962 0.898 12.498 1.00 97.44 98 ILE A CA 1
ATOM 787 C C . ILE A 1 98 ? -10.067 1.564 13.321 1.00 97.44 98 ILE A C 1
ATOM 789 O O . ILE A 1 98 ? -10.471 1.031 14.350 1.00 97.44 98 ILE A O 1
ATOM 793 N N . GLN A 1 99 ? -10.611 2.689 12.847 1.00 96.56 99 GLN A N 1
ATOM 794 C CA . GLN A 1 99 ? -11.683 3.402 13.542 1.00 96.56 99 GLN A CA 1
ATOM 795 C C . GLN A 1 99 ? -12.911 2.511 13.784 1.00 96.56 99 GLN A C 1
ATOM 797 O O . GLN A 1 99 ? -13.450 2.498 14.893 1.00 96.56 99 GLN A O 1
ATOM 802 N N . HIS A 1 100 ? -13.354 1.774 12.763 1.00 96.12 100 HIS A N 1
ATOM 803 C CA . HIS A 1 100 ? -14.511 0.886 12.861 1.00 96.12 100 HIS A CA 1
ATOM 804 C C . HIS A 1 100 ? -14.238 -0.323 13.757 1.00 96.12 100 HIS A C 1
ATOM 806 O O . HIS A 1 100 ? -15.073 -0.660 14.597 1.00 96.12 100 HIS A O 1
ATOM 812 N N . ALA A 1 101 ? -13.066 -0.947 13.623 1.00 94.94 101 ALA A N 1
ATOM 813 C CA . ALA A 1 101 ? -12.680 -2.077 14.455 1.00 94.94 101 ALA A CA 1
ATOM 814 C C . ALA A 1 101 ? -12.624 -1.683 15.938 1.00 94.94 101 ALA A C 1
ATOM 816 O O . ALA A 1 101 ? -13.287 -2.318 16.760 1.00 94.94 101 ALA A O 1
ATOM 817 N N . SER A 1 102 ? -11.945 -0.579 16.264 1.00 94.06 102 SER A N 1
ATOM 818 C CA . SER A 1 102 ? -11.867 -0.049 17.628 1.00 94.06 102 SER A CA 1
ATOM 819 C C . SER A 1 102 ? -13.244 0.290 18.199 1.00 94.06 102 SER A C 1
ATOM 821 O O . SER A 1 102 ? -13.538 -0.086 19.331 1.00 94.06 102 SER A O 1
ATOM 823 N N . ALA A 1 103 ? -14.122 0.933 17.420 1.00 95.50 103 ALA A N 1
ATOM 824 C CA . ALA A 1 103 ? -15.482 1.256 17.862 1.00 95.50 103 ALA A CA 1
ATOM 825 C C . ALA A 1 103 ? -16.345 0.007 18.120 1.00 95.50 103 ALA A C 1
ATOM 827 O O . ALA A 1 103 ? -17.234 0.035 18.967 1.00 95.50 103 ALA A O 1
ATOM 828 N N . SER A 1 104 ? -16.081 -1.096 17.414 1.00 95.38 104 SER A N 1
ATOM 829 C CA . SER A 1 104 ? -16.791 -2.367 17.607 1.00 95.38 104 SER A CA 1
ATOM 830 C C . SER A 1 104 ? -16.314 -3.176 18.821 1.00 95.38 104 SER A C 1
ATOM 832 O O . SER A 1 104 ? -16.942 -4.176 19.168 1.00 95.38 104 SER A O 1
ATOM 834 N N . GLY A 1 105 ? -15.189 -2.792 19.437 1.00 92.62 105 GLY A N 1
ATOM 835 C CA . GLY A 1 105 ? -14.561 -3.528 20.539 1.00 92.62 105 GLY A CA 1
ATOM 836 C C . GLY A 1 105 ? -13.927 -4.867 20.140 1.00 92.62 105 GLY A C 1
ATOM 837 O O . GLY A 1 105 ? -13.518 -5.629 21.014 1.00 92.62 105 GLY A O 1
ATOM 838 N N . ARG A 1 106 ? -13.841 -5.185 18.840 1.00 90.25 106 ARG A N 1
ATOM 839 C CA . ARG A 1 106 ? -13.209 -6.416 18.345 1.00 90.25 106 ARG A CA 1
ATOM 840 C C . ARG A 1 106 ? -11.711 -6.197 18.098 1.00 90.25 106 ARG A C 1
ATOM 842 O O . ARG A 1 106 ? -11.343 -5.158 17.548 1.00 90.25 106 ARG A O 1
ATOM 849 N N . PRO A 1 107 ? -10.843 -7.167 18.442 1.00 95.50 107 PRO A N 1
ATOM 850 C CA . PRO A 1 107 ? -9.452 -7.127 18.007 1.00 95.50 107 PRO A CA 1
ATOM 851 C C . PRO A 1 107 ? -9.387 -7.180 16.478 1.00 95.50 107 PRO A C 1
ATOM 853 O O . PRO A 1 107 ? -10.239 -7.799 15.836 1.00 95.50 107 PRO A O 1
ATOM 856 N N . PHE A 1 108 ? -8.371 -6.549 15.894 1.00 96.75 108 PHE A N 1
ATOM 857 C CA . PHE A 1 108 ? -8.206 -6.502 14.447 1.00 96.75 108 PHE A CA 1
ATOM 858 C C . PHE A 1 108 ? -6.827 -6.968 14.001 1.00 96.75 108 PHE A C 1
ATOM 860 O O . PHE A 1 108 ? -5.826 -6.773 14.685 1.00 96.75 108 PHE A O 1
ATOM 867 N N . LEU A 1 109 ? -6.790 -7.526 12.793 1.00 98.00 109 LEU A N 1
ATOM 868 C CA . LEU A 1 109 ? -5.576 -7.715 12.015 1.00 98.00 109 LEU A CA 1
ATOM 869 C C . LEU A 1 109 ? -5.665 -6.827 10.776 1.00 98.00 109 LEU A C 1
ATOM 871 O O . LEU A 1 109 ? -6.514 -7.039 9.908 1.00 98.00 109 LEU A O 1
ATOM 875 N N . LEU A 1 110 ? -4.764 -5.852 10.673 1.00 98.38 110 LEU A N 1
ATOM 876 C CA . LEU A 1 110 ? -4.612 -5.039 9.474 1.00 98.38 110 LEU A CA 1
ATOM 877 C C . LEU A 1 110 ? -3.276 -5.360 8.799 1.00 98.38 110 LEU A C 1
ATOM 879 O O . LEU A 1 110 ? -2.225 -4.901 9.231 1.00 98.38 110 LEU A O 1
ATOM 883 N N . TYR A 1 111 ? -3.334 -6.138 7.720 1.00 98.62 111 TYR A N 1
ATOM 884 C CA . TYR A 1 111 ? -2.194 -6.358 6.832 1.00 98.62 111 TYR A CA 1
ATOM 885 C C . TYR A 1 111 ? -2.185 -5.307 5.717 1.00 98.62 111 TYR A C 1
ATOM 887 O O . TYR A 1 111 ? -3.167 -5.216 4.969 1.00 98.62 111 TYR A O 1
ATOM 895 N N . VAL A 1 112 ? -1.101 -4.530 5.622 1.00 98.44 112 VAL A N 1
ATOM 896 C CA . VAL A 1 112 ? -0.921 -3.462 4.626 1.00 98.44 112 VAL A CA 1
ATOM 897 C C . VAL A 1 112 ? 0.255 -3.798 3.703 1.00 98.44 112 VAL A C 1
ATOM 899 O O . VAL A 1 112 ? 1.410 -3.617 4.075 1.00 98.44 112 VAL A O 1
ATOM 902 N N . GLY A 1 113 ? -0.038 -4.291 2.500 1.00 97.75 113 GLY A N 1
ATOM 903 C CA . GLY A 1 113 ? 0.953 -4.569 1.457 1.00 97.75 113 GLY A CA 1
ATOM 904 C C . GLY A 1 113 ? 1.163 -3.344 0.572 1.00 97.75 113 GLY A C 1
ATOM 905 O O . GLY A 1 113 ? 0.503 -3.203 -0.452 1.00 97.75 113 GLY A O 1
ATOM 906 N N . LEU A 1 114 ? 2.026 -2.412 0.967 1.00 95.50 114 LEU A N 1
ATOM 907 C CA . LEU A 1 114 ? 2.216 -1.169 0.209 1.00 95.50 114 LEU A CA 1
ATOM 908 C C . LEU A 1 114 ? 2.716 -1.437 -1.223 1.00 95.50 114 LEU A C 1
ATOM 910 O O . LEU A 1 114 ? 3.458 -2.383 -1.474 1.00 95.50 114 LEU A O 1
ATOM 914 N N . ALA A 1 115 ? 2.279 -0.601 -2.171 1.00 92.25 115 ALA A N 1
ATOM 915 C CA . ALA A 1 115 ? 2.812 -0.611 -3.538 1.00 92.25 115 ALA A CA 1
ATOM 916 C C . ALA A 1 115 ? 4.219 0.016 -3.585 1.00 92.25 115 ALA A C 1
ATOM 918 O O . ALA A 1 115 ? 5.075 -0.397 -4.368 1.00 92.25 115 ALA A O 1
ATOM 919 N N . HIS A 1 116 ? 4.479 0.981 -2.696 1.00 93.31 116 HIS A N 1
ATOM 920 C CA . HIS A 1 116 ? 5.825 1.455 -2.396 1.00 93.31 116 HIS A CA 1
ATOM 921 C C . HIS A 1 116 ? 6.723 0.290 -1.959 1.00 93.31 116 HIS A C 1
ATOM 923 O O . HIS A 1 116 ? 6.290 -0.585 -1.222 1.00 93.31 116 HIS A O 1
ATOM 929 N N . MET A 1 117 ? 7.992 0.224 -2.341 1.00 92.31 117 MET A N 1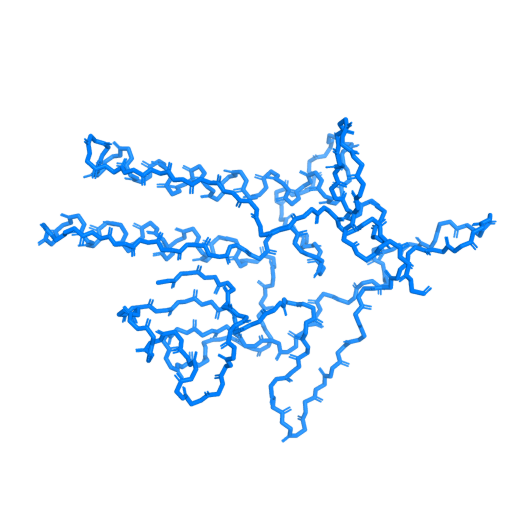
ATOM 930 C CA . MET A 1 117 ? 8.760 1.140 -3.196 1.00 92.31 117 MET A CA 1
ATOM 931 C C . MET A 1 117 ? 8.977 0.555 -4.600 1.00 92.31 117 MET A C 1
ATOM 933 O O . MET A 1 117 ? 10.005 0.803 -5.229 1.00 92.31 117 MET A O 1
ATOM 937 N N . HIS A 1 118 ? 8.042 -0.270 -5.079 1.00 90.50 118 HIS A N 1
ATOM 938 C CA . HIS A 1 118 ? 8.170 -0.915 -6.379 1.00 90.50 118 HIS A CA 1
ATOM 939 C C . HIS A 1 118 ? 7.956 0.098 -7.512 1.00 90.50 118 HIS A C 1
ATOM 941 O O . HIS A 1 118 ? 7.170 1.038 -7.391 1.00 90.50 118 HIS A O 1
ATOM 947 N N . VAL A 1 119 ? 8.665 -0.085 -8.624 1.00 85.75 119 VAL A N 1
ATOM 948 C CA . VAL A 1 119 ? 8.467 0.728 -9.831 1.00 85.75 119 VAL A CA 1
ATOM 949 C C . VAL A 1 119 ? 7.147 0.362 -10.532 1.00 85.75 119 VAL A C 1
ATOM 951 O O . VAL A 1 119 ? 6.699 -0.773 -10.380 1.00 85.75 119 VAL A O 1
ATOM 954 N N . PRO A 1 120 ? 6.546 1.264 -11.328 1.00 82.56 120 PRO A N 1
ATOM 955 C CA . PRO A 1 120 ? 6.890 2.681 -11.462 1.00 82.56 120 PRO A CA 1
ATOM 956 C C . PRO A 1 120 ? 6.673 3.457 -10.156 1.00 82.56 120 PRO A C 1
ATOM 958 O O . PRO A 1 120 ? 5.746 3.182 -9.396 1.00 82.56 120 PRO A O 1
ATOM 961 N N . LEU A 1 121 ? 7.549 4.426 -9.884 1.00 81.06 121 LEU A N 1
ATOM 962 C CA . LEU A 1 121 ? 7.383 5.329 -8.749 1.00 81.06 121 LEU A CA 1
ATOM 963 C C . LEU A 1 121 ? 6.454 6.469 -9.160 1.00 81.06 121 LEU A C 1
ATOM 965 O O . LEU A 1 121 ? 6.758 7.225 -10.083 1.00 81.06 121 LEU A O 1
ATOM 969 N N . SER A 1 122 ? 5.320 6.575 -8.476 1.00 71.56 122 SER A N 1
ATOM 970 C CA . SER A 1 122 ? 4.301 7.571 -8.789 1.00 71.56 122 SER A CA 1
ATOM 971 C C . SER A 1 122 ? 4.764 8.994 -8.463 1.00 71.56 122 SER A C 1
ATOM 973 O O . SER A 1 122 ? 5.425 9.226 -7.448 1.00 71.56 122 SER A O 1
ATOM 975 N N . ARG A 1 123 ? 4.389 9.966 -9.305 1.00 65.12 123 ARG A N 1
ATOM 976 C CA . ARG A 1 123 ? 4.553 11.395 -8.999 1.00 65.12 123 ARG A CA 1
ATOM 977 C C . ARG A 1 123 ? 3.360 11.856 -8.186 1.00 65.12 123 ARG A C 1
ATOM 979 O O . ARG A 1 123 ? 2.231 11.819 -8.669 1.00 65.12 123 ARG A O 1
ATOM 986 N N . THR A 1 124 ? 3.609 12.333 -6.982 1.00 59.22 124 THR A N 1
ATOM 987 C CA . THR A 1 124 ? 2.557 12.880 -6.123 1.00 59.22 124 THR A CA 1
ATOM 988 C C . THR A 1 124 ? 2.732 14.380 -6.006 1.00 59.22 124 THR A C 1
ATOM 990 O O . THR A 1 124 ? 3.828 14.899 -6.193 1.00 59.22 124 THR A O 1
ATOM 993 N N . GLN A 1 125 ? 1.659 15.123 -5.733 1.00 50.59 125 GLN A N 1
ATOM 994 C CA . GLN A 1 125 ? 1.753 16.587 -5.614 1.00 50.59 125 GLN A CA 1
ATOM 995 C C . GLN A 1 125 ? 2.726 17.013 -4.497 1.00 50.59 125 GLN A C 1
ATOM 997 O O . GLN A 1 125 ? 3.389 18.039 -4.619 1.00 50.59 125 GLN A O 1
ATOM 1002 N N . LEU A 1 126 ? 2.899 16.169 -3.471 1.00 50.47 126 LEU A N 1
ATOM 1003 C CA . LEU A 1 126 ? 3.895 16.322 -2.402 1.00 50.47 126 LEU A CA 1
ATOM 1004 C C . LEU A 1 126 ? 5.355 16.184 -2.892 1.00 50.47 126 LEU A C 1
ATOM 1006 O O . LEU A 1 126 ? 6.287 16.482 -2.147 1.00 50.47 126 LEU A O 1
ATOM 1010 N N . SER A 1 127 ? 5.584 15.727 -4.130 1.00 47.09 127 SER A N 1
ATOM 1011 C CA . SER A 1 127 ? 6.916 15.525 -4.713 1.00 47.09 127 SER A CA 1
ATOM 1012 C C . SER A 1 127 ? 7.488 16.756 -5.421 1.00 47.09 127 SER A C 1
ATOM 1014 O O . SER A 1 127 ? 8.611 16.677 -5.918 1.00 47.09 127 SER A O 1
ATOM 1016 N N . ALA A 1 128 ? 6.752 17.868 -5.506 1.00 49.91 128 ALA A N 1
ATOM 1017 C CA . ALA A 1 128 ? 7.250 19.093 -6.139 1.00 49.91 128 ALA A CA 1
ATOM 1018 C C . ALA A 1 128 ? 8.332 19.814 -5.298 1.00 49.91 128 ALA A C 1
ATOM 1020 O O . ALA A 1 128 ? 9.069 20.645 -5.830 1.00 49.91 128 ALA A O 1
ATOM 1021 N N . ASP A 1 129 ? 8.499 19.451 -4.020 1.00 46.84 129 ASP A N 1
ATOM 1022 C CA . ASP A 1 129 ? 9.421 20.124 -3.098 1.00 46.84 129 ASP A CA 1
ATOM 1023 C C . ASP A 1 129 ? 10.875 19.593 -3.163 1.00 46.84 129 ASP A C 1
ATOM 1025 O O . ASP A 1 129 ? 11.285 18.629 -2.509 1.00 46.84 129 ASP A O 1
ATOM 1029 N N . ALA A 1 130 ? 11.661 20.267 -4.008 1.00 45.53 130 ALA A N 1
ATOM 1030 C CA . ALA A 1 130 ? 12.944 20.955 -3.760 1.00 45.53 130 ALA A CA 1
ATOM 1031 C C . ALA A 1 130 ? 14.130 20.323 -2.975 1.00 45.53 130 ALA A C 1
ATOM 1033 O O . ALA A 1 130 ? 15.162 20.982 -2.870 1.00 45.53 130 ALA A O 1
ATOM 1034 N N . GLN A 1 131 ? 14.088 19.090 -2.450 1.00 51.78 131 GLN A N 1
ATOM 1035 C CA . GLN A 1 131 ? 15.185 18.555 -1.597 1.00 51.78 131 GLN A CA 1
ATOM 1036 C C . GLN A 1 131 ? 16.107 17.494 -2.238 1.00 51.78 131 GLN A C 1
ATOM 1038 O O . GLN A 1 131 ? 16.785 16.746 -1.535 1.00 51.78 131 GLN A O 1
ATOM 1043 N N . GLY A 1 132 ? 16.176 17.409 -3.570 1.00 51.97 132 GLY A N 1
ATOM 1044 C CA . GLY A 1 132 ? 17.325 16.794 -4.263 1.00 51.97 132 GLY A CA 1
ATOM 1045 C C . GLY A 1 132 ? 17.554 15.279 -4.096 1.00 51.97 132 GLY A C 1
ATOM 1046 O O . GLY A 1 132 ? 18.638 14.806 -4.418 1.00 51.97 132 GLY A O 1
ATOM 1047 N N . ARG A 1 133 ? 16.575 14.494 -3.618 1.00 61.59 133 ARG A N 1
ATOM 1048 C CA . ARG A 1 133 ? 16.710 13.023 -3.432 1.00 61.59 133 ARG A CA 1
ATOM 1049 C C . ARG A 1 133 ? 16.084 12.156 -4.536 1.00 61.59 133 ARG A C 1
ATOM 1051 O O . ARG A 1 133 ? 15.956 10.947 -4.356 1.00 61.59 133 ARG A O 1
ATOM 1058 N N . GLY A 1 134 ? 15.693 12.764 -5.655 1.00 77.50 134 GLY A N 1
ATOM 1059 C CA . GLY A 1 134 ? 15.130 12.052 -6.804 1.00 77.50 134 GLY A CA 1
ATOM 1060 C C . GLY A 1 134 ? 13.777 11.361 -6.538 1.00 77.50 134 GLY A C 1
ATOM 1061 O O . GLY A 1 134 ? 13.207 11.487 -5.447 1.00 77.50 134 GLY A O 1
ATOM 1062 N N . PRO A 1 135 ? 13.247 10.633 -7.535 1.00 79.75 135 PRO A N 1
ATOM 1063 C CA . PRO A 1 135 ? 11.939 9.969 -7.476 1.00 79.75 135 PRO A CA 1
ATOM 1064 C C . PRO A 1 135 ? 11.816 8.941 -6.338 1.00 79.75 135 PRO A C 1
ATOM 1066 O O . PRO A 1 135 ? 10.790 8.907 -5.659 1.00 79.75 135 PRO A O 1
ATOM 1069 N N . TYR A 1 136 ? 12.865 8.160 -6.050 1.00 86.00 136 TYR A N 1
ATOM 1070 C CA . TYR A 1 136 ? 12.855 7.209 -4.929 1.00 86.00 136 TYR A CA 1
ATOM 1071 C C . TYR A 1 136 ? 12.704 7.900 -3.571 1.00 86.00 136 TYR A C 1
ATOM 1073 O O . TYR A 1 136 ? 11.889 7.492 -2.745 1.00 86.00 136 TYR A O 1
ATOM 1081 N N . GLY A 1 137 ? 13.437 8.994 -3.341 1.00 86.81 137 GLY A N 1
ATOM 1082 C CA . GLY A 1 137 ? 13.323 9.761 -2.102 1.00 86.81 137 GLY A CA 1
ATOM 1083 C C . GLY A 1 137 ? 11.945 10.401 -1.913 1.00 86.81 137 GLY A C 1
ATOM 1084 O O . GLY A 1 137 ? 11.474 10.501 -0.782 1.00 86.81 137 GLY A O 1
ATOM 1085 N N . ALA A 1 138 ? 11.291 10.817 -3.001 1.00 84.88 138 ALA A N 1
ATOM 1086 C CA . ALA A 1 138 ? 9.919 11.314 -2.951 1.00 84.88 138 ALA A CA 1
ATOM 1087 C C . ALA A 1 138 ? 8.920 10.204 -2.585 1.00 84.88 138 ALA A C 1
ATOM 1089 O O . ALA A 1 138 ? 8.129 10.392 -1.662 1.00 84.88 138 ALA A O 1
ATOM 1090 N N . GLY A 1 139 ? 9.016 9.034 -3.228 1.00 88.50 139 GLY A N 1
ATOM 1091 C CA . GLY A 1 139 ? 8.177 7.879 -2.892 1.00 88.50 139 GLY A CA 1
ATOM 1092 C C . GLY A 1 139 ? 8.366 7.408 -1.446 1.00 88.50 139 GLY A C 1
ATOM 1093 O O . GLY A 1 139 ? 7.390 7.086 -0.776 1.00 88.50 139 GLY A O 1
ATOM 1094 N N . LEU A 1 140 ? 9.597 7.455 -0.916 1.00 91.50 140 LEU A N 1
ATOM 1095 C CA . LEU A 1 140 ? 9.863 7.130 0.489 1.00 91.50 140 LEU A CA 1
ATOM 1096 C C . LEU A 1 140 ? 9.152 8.083 1.455 1.00 91.50 140 LEU A C 1
ATOM 1098 O O . LEU A 1 140 ? 8.627 7.628 2.465 1.00 91.50 140 LEU A O 1
ATOM 1102 N N . ARG A 1 141 ? 9.131 9.391 1.165 1.00 91.44 141 ARG A N 1
ATOM 1103 C CA . ARG A 1 141 ? 8.425 10.375 2.006 1.00 91.44 141 ARG A CA 1
ATOM 1104 C C . ARG A 1 141 ? 6.916 10.180 1.970 1.00 91.44 141 ARG A C 1
ATOM 1106 O O . ARG A 1 141 ? 6.258 10.345 2.990 1.00 91.44 141 ARG A O 1
ATOM 1113 N N . GLU A 1 142 ? 6.370 9.822 0.813 1.00 92.19 142 GLU A N 1
ATOM 1114 C CA . GLU A 1 142 ? 4.953 9.485 0.716 1.00 92.19 142 GLU A CA 1
ATOM 1115 C C . GLU A 1 142 ? 4.619 8.225 1.527 1.00 92.19 142 GLU A C 1
ATOM 1117 O O . GLU A 1 142 ? 3.656 8.229 2.293 1.00 92.19 142 GLU A O 1
ATOM 1122 N N . MET A 1 143 ? 5.436 7.174 1.409 1.00 95.00 143 MET A N 1
ATOM 1123 C CA . MET A 1 143 ? 5.287 5.951 2.198 1.00 95.00 143 MET A CA 1
ATOM 1124 C C . MET A 1 143 ? 5.363 6.242 3.705 1.00 95.00 143 MET A C 1
ATOM 1126 O O . MET A 1 143 ? 4.523 5.763 4.465 1.00 95.00 143 MET A O 1
ATOM 1130 N N . ASP A 1 144 ? 6.335 7.052 4.131 1.00 96.19 144 ASP A N 1
ATOM 1131 C CA . ASP A 1 144 ? 6.490 7.489 5.522 1.00 96.19 144 ASP A CA 1
ATOM 1132 C C . ASP A 1 144 ? 5.257 8.264 6.013 1.00 96.19 144 ASP A C 1
ATOM 1134 O O . ASP A 1 144 ? 4.709 7.950 7.069 1.00 96.19 144 ASP A O 1
ATOM 1138 N N . SER A 1 145 ? 4.738 9.195 5.205 1.00 95.94 145 SER A N 1
ATOM 1139 C CA . SER A 1 145 ? 3.510 9.936 5.514 1.00 95.94 145 SER A CA 1
ATOM 1140 C C . SER A 1 145 ? 2.293 9.016 5.654 1.00 95.94 145 SER A C 1
ATOM 1142 O O . SER A 1 145 ? 1.537 9.139 6.620 1.00 95.94 145 SER A O 1
ATOM 1144 N N . LEU A 1 146 ? 2.117 8.056 4.740 1.00 96.81 146 LEU A N 1
ATOM 1145 C CA . LEU A 1 146 ? 1.054 7.050 4.799 1.00 96.81 146 LEU A CA 1
ATOM 1146 C C . LEU A 1 146 ? 1.139 6.241 6.099 1.00 96.81 146 LEU A C 1
ATOM 1148 O O . LEU A 1 146 ? 0.149 6.130 6.826 1.00 96.81 146 LEU A O 1
ATOM 1152 N N . VAL A 1 147 ? 2.319 5.701 6.424 1.00 98.19 147 VAL A N 1
ATOM 1153 C CA . VAL A 1 147 ? 2.541 4.944 7.668 1.00 98.19 147 VAL A CA 1
ATOM 1154 C C . VAL A 1 147 ? 2.286 5.831 8.890 1.00 98.19 147 VAL A C 1
ATOM 1156 O O . VAL A 1 147 ? 1.652 5.386 9.849 1.00 98.19 147 VAL A O 1
ATOM 1159 N N . GLY A 1 148 ? 2.694 7.100 8.835 1.00 98.31 148 GLY A N 1
ATOM 1160 C CA . GLY A 1 148 ? 2.423 8.108 9.854 1.00 98.31 148 GLY A CA 1
ATOM 1161 C C . GLY A 1 148 ? 0.928 8.332 10.098 1.00 98.31 148 GLY A C 1
ATOM 1162 O O . GLY A 1 148 ? 0.508 8.385 11.252 1.00 98.31 148 GLY A O 1
ATOM 1163 N N . GLN A 1 149 ? 0.103 8.383 9.047 1.00 98.56 14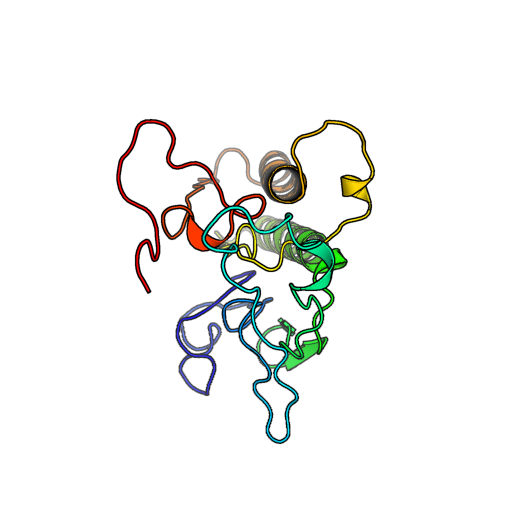9 GLN A N 1
ATOM 1164 C CA . GLN A 1 149 ? -1.359 8.492 9.172 1.00 98.56 149 GLN A CA 1
ATOM 1165 C C . GLN A 1 149 ? -1.970 7.261 9.863 1.00 98.56 149 GLN A C 1
ATOM 1167 O O . GLN A 1 149 ? -2.808 7.401 10.758 1.00 98.56 149 GLN A O 1
ATOM 1172 N N . ILE A 1 150 ? -1.521 6.052 9.500 1.00 98.44 150 ILE A N 1
ATOM 1173 C CA . ILE A 1 150 ? -1.979 4.799 10.124 1.00 98.44 150 ILE A CA 1
ATOM 1174 C C . ILE A 1 150 ? -1.597 4.773 11.604 1.00 98.44 150 ILE A C 1
ATOM 1176 O O . ILE A 1 150 ? -2.456 4.565 12.464 1.00 98.44 150 ILE A O 1
ATOM 1180 N N . LYS A 1 151 ? -0.320 5.031 11.911 1.00 98.31 151 LYS A N 1
ATOM 1181 C CA . LYS A 1 151 ? 0.175 5.084 13.288 1.00 98.31 151 LYS A CA 1
ATOM 1182 C C . LYS A 1 151 ? -0.569 6.148 14.093 1.00 98.31 151 LYS A C 1
ATOM 1184 O O . LYS A 1 151 ? -1.020 5.865 15.197 1.00 98.31 151 LYS A O 1
ATOM 1189 N N . GLY A 1 152 ? -0.755 7.338 13.526 1.00 98.38 152 GLY A N 1
ATOM 1190 C CA . GLY A 1 152 ? -1.503 8.421 14.153 1.00 98.38 152 GLY A CA 1
ATOM 1191 C C . GLY A 1 152 ? -2.924 7.994 14.509 1.00 98.38 152 GLY A C 1
ATOM 1192 O O . GLY A 1 152 ? -3.375 8.244 15.624 1.00 98.38 152 GLY A O 1
ATOM 1193 N N . LYS A 1 153 ? -3.628 7.278 13.625 1.00 98.19 153 LYS A N 1
ATOM 1194 C CA . LYS A 1 153 ? -4.958 6.746 13.948 1.00 98.19 153 LYS A CA 1
ATOM 1195 C C . LYS A 1 153 ? -4.915 5.728 15.091 1.00 98.19 153 LYS A C 1
ATOM 1197 O O . LYS A 1 153 ? -5.753 5.820 15.988 1.00 98.19 153 LYS A O 1
ATOM 1202 N N . VAL A 1 154 ? -3.951 4.805 15.092 1.00 97.69 154 VAL A N 1
ATOM 1203 C CA . VAL A 1 154 ? -3.753 3.845 16.195 1.00 97.69 154 VAL A CA 1
ATOM 1204 C C . VAL A 1 154 ? 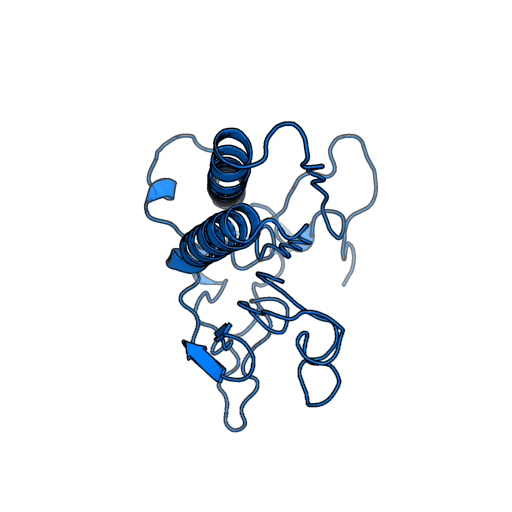-3.498 4.570 17.516 1.00 97.69 154 VAL A C 1
ATOM 1206 O O . VAL A 1 154 ? -4.166 4.271 18.502 1.00 97.69 154 VAL A O 1
ATOM 1209 N N . ASP A 1 155 ? -2.610 5.565 17.533 1.00 97.81 155 ASP A N 1
ATOM 1210 C CA . ASP A 1 155 ? -2.257 6.317 18.743 1.00 97.81 155 ASP A CA 1
ATOM 1211 C C . ASP A 1 155 ? -3.482 6.989 19.399 1.00 97.81 155 ASP A C 1
ATOM 1213 O O . ASP A 1 155 ? -3.534 7.119 20.620 1.00 97.81 155 ASP A O 1
ATOM 1217 N N . HIS A 1 156 ? -4.486 7.382 18.608 1.00 96.81 156 HIS A N 1
ATOM 1218 C CA . HIS A 1 156 ? -5.714 8.013 19.108 1.00 96.81 156 HIS A CA 1
ATOM 1219 C C . HIS A 1 156 ? -6.827 7.024 19.482 1.00 96.81 156 HIS A C 1
ATOM 1221 O O . HIS A 1 156 ? -7.794 7.426 20.124 1.00 96.81 156 HIS A O 1
ATOM 1227 N N . THR A 1 157 ? -6.748 5.760 19.054 1.00 95.81 157 THR A N 1
ATOM 1228 C CA . THR A 1 157 ? -7.879 4.813 19.156 1.00 95.81 157 THR A CA 1
ATOM 1229 C C . THR A 1 157 ? -7.558 3.518 19.896 1.00 95.81 157 THR A C 1
ATOM 1231 O O . THR A 1 157 ? -8.446 2.961 20.535 1.00 95.81 157 THR A O 1
ATOM 1234 N N . ALA A 1 158 ? -6.320 3.023 19.823 1.00 94.00 158 ALA A N 1
ATOM 1235 C CA . ALA A 1 158 ? -5.937 1.702 20.330 1.00 94.00 158 ALA A CA 1
ATOM 1236 C C . ALA A 1 158 ? -4.449 1.599 20.735 1.00 94.00 158 ALA A C 1
ATOM 1238 O O . ALA A 1 158 ? -3.877 0.508 20.714 1.00 94.00 158 ALA A O 1
ATOM 1239 N N . LYS A 1 159 ? -3.814 2.724 21.095 1.00 94.25 159 LYS A N 1
ATOM 1240 C CA . LYS A 1 159 ? -2.362 2.852 21.320 1.00 94.25 159 LYS A CA 1
ATOM 1241 C C . LYS A 1 159 ? -1.748 1.749 22.183 1.00 94.25 159 LYS A C 1
ATOM 1243 O O . LYS A 1 159 ? -0.800 1.099 21.763 1.00 94.25 159 LYS A O 1
ATOM 1248 N N . GLU A 1 160 ? -2.304 1.531 23.371 1.00 95.00 160 GLU A N 1
ATOM 1249 C CA . GLU A 1 160 ? -1.728 0.631 24.382 1.00 95.00 160 GLU A CA 1
ATOM 1250 C C . GLU A 1 160 ? -1.999 -0.858 24.099 1.00 95.00 160 GLU A C 1
ATOM 1252 O O . GLU A 1 160 ? -1.526 -1.724 24.827 1.00 95.00 160 GLU A O 1
ATOM 1257 N N . ASN A 1 161 ? -2.765 -1.173 23.050 1.00 95.50 161 ASN A N 1
ATOM 1258 C CA . ASN A 1 161 ? -3.158 -2.541 22.705 1.00 95.50 161 ASN A CA 1
ATOM 1259 C C . ASN A 1 161 ? -2.964 -2.846 21.212 1.00 95.50 161 ASN A C 1
ATOM 1261 O O . ASN A 1 161 ? -3.692 -3.650 20.631 1.00 95.50 161 ASN A O 1
ATOM 1265 N N . THR A 1 162 ? -2.007 -2.174 20.569 1.00 97.69 162 THR A N 1
ATOM 1266 C CA . THR A 1 162 ? -1.688 -2.412 19.160 1.00 97.69 162 THR A CA 1
ATOM 1267 C C . THR A 1 162 ? -0.198 -2.658 18.989 1.00 97.69 162 THR A C 1
ATOM 1269 O O . THR A 1 162 ? 0.631 -1.819 19.331 1.00 97.69 162 THR A O 1
ATOM 1272 N N . PHE A 1 163 ? 0.142 -3.799 18.395 1.00 97.38 163 PHE A N 1
ATOM 1273 C CA . PHE A 1 163 ? 1.493 -4.084 17.930 1.00 97.38 163 PHE A CA 1
ATOM 1274 C C . PHE A 1 163 ? 1.633 -3.657 16.464 1.00 97.38 163 PHE A C 1
ATOM 1276 O O . PHE A 1 163 ? 0.912 -4.158 15.601 1.00 97.38 163 PHE A O 1
ATOM 1283 N N . LEU A 1 164 ? 2.558 -2.733 16.181 1.00 97.38 164 LEU A N 1
ATOM 1284 C CA . LEU A 1 164 ? 2.903 -2.312 14.821 1.00 97.38 164 LEU A CA 1
ATOM 1285 C C . LEU A 1 164 ? 4.239 -2.936 14.403 1.00 97.38 164 LEU A C 1
ATOM 1287 O O . LEU A 1 164 ? 5.248 -2.749 15.080 1.00 97.38 164 LEU A O 1
ATOM 1291 N N . TRP A 1 165 ? 4.261 -3.607 13.251 1.00 98.00 165 TRP A N 1
ATOM 1292 C CA . TRP A 1 165 ? 5.476 -4.143 12.638 1.00 98.00 165 TRP A CA 1
ATOM 1293 C C . TRP A 1 165 ? 5.598 -3.653 11.196 1.00 98.00 165 TRP A C 1
ATOM 1295 O O . TRP A 1 165 ? 4.657 -3.761 10.413 1.00 98.00 165 TRP A O 1
ATOM 1305 N N . PHE A 1 166 ? 6.766 -3.105 10.860 1.00 97.69 166 PHE A N 1
ATOM 1306 C CA . PHE A 1 166 ? 7.122 -2.634 9.527 1.00 97.69 166 PHE A CA 1
ATOM 1307 C C . PHE A 1 166 ? 8.318 -3.425 8.975 1.00 97.69 166 PHE A C 1
ATOM 1309 O O . PHE A 1 166 ? 9.304 -3.633 9.683 1.00 97.69 166 PHE A O 1
ATOM 1316 N N . THR A 1 167 ? 8.235 -3.862 7.717 1.00 96.69 167 THR A N 1
ATOM 1317 C CA . THR A 1 167 ? 9.300 -4.585 7.002 1.00 96.69 167 THR A CA 1
ATOM 1318 C C . THR A 1 167 ? 9.141 -4.414 5.487 1.00 96.69 167 THR A C 1
ATOM 1320 O O . THR A 1 167 ? 8.071 -4.026 5.022 1.00 96.69 167 THR A O 1
ATOM 1323 N N . GLY A 1 168 ? 10.194 -4.722 4.725 1.00 93.12 168 GLY A N 1
ATOM 1324 C CA . GLY A 1 168 ? 10.123 -4.943 3.274 1.00 93.12 168 GLY A CA 1
ATOM 1325 C C . GLY A 1 168 ? 9.945 -6.426 2.922 1.00 93.12 168 GLY A C 1
ATOM 1326 O O . GLY A 1 168 ? 10.177 -7.291 3.770 1.00 93.12 168 GLY A O 1
ATOM 1327 N N . ASP A 1 169 ? 9.546 -6.710 1.680 1.00 94.44 169 ASP A N 1
ATOM 1328 C CA . ASP A 1 169 ? 9.402 -8.063 1.119 1.00 94.44 169 ASP A CA 1
ATOM 1329 C C . ASP A 1 169 ? 10.732 -8.633 0.587 1.00 94.44 169 ASP A C 1
ATOM 1331 O O . ASP A 1 169 ? 10.996 -9.826 0.732 1.00 94.44 169 ASP A O 1
ATOM 1335 N N . ASN A 1 170 ? 11.597 -7.782 0.021 1.00 92.56 170 ASN A N 1
ATOM 1336 C CA . ASN A 1 170 ? 12.945 -8.123 -0.442 1.00 92.56 170 ASN A CA 1
ATOM 1337 C C . ASN A 1 170 ? 13.897 -6.906 -0.480 1.00 92.56 170 ASN A C 1
ATOM 1339 O O . ASN A 1 170 ? 13.525 -5.779 -0.165 1.00 92.56 170 ASN A O 1
ATOM 1343 N N . GLY A 1 171 ? 15.157 -7.139 -0.876 1.00 90.94 171 GLY A N 1
ATOM 1344 C CA . GLY A 1 171 ? 16.153 -6.082 -1.105 1.00 90.94 171 GLY A CA 1
ATOM 1345 C C . GLY A 1 171 ? 15.869 -5.224 -2.352 1.00 90.94 171 GLY A C 1
ATOM 1346 O O . GLY A 1 171 ? 14.966 -5.541 -3.128 1.00 90.94 171 GLY A O 1
ATOM 1347 N N . PRO A 1 172 ? 16.641 -4.147 -2.583 1.00 89.56 172 PRO A N 1
ATOM 1348 C CA . PRO A 1 172 ? 16.393 -3.208 -3.676 1.00 89.56 172 PRO A CA 1
ATOM 1349 C C . PRO A 1 172 ? 16.634 -3.825 -5.061 1.00 89.56 172 PRO A C 1
ATOM 1351 O O . PRO A 1 172 ? 17.521 -4.664 -5.246 1.00 89.56 172 PRO A O 1
ATOM 1354 N N . TRP A 1 173 ? 15.881 -3.344 -6.056 1.00 85.25 173 TRP A N 1
ATOM 1355 C CA . TRP A 1 173 ? 16.051 -3.714 -7.463 1.00 85.25 173 TRP A CA 1
ATOM 1356 C C . TRP A 1 173 ? 17.129 -2.857 -8.137 1.00 85.25 173 TRP A C 1
ATOM 1358 O O . TRP A 1 173 ? 16.837 -1.827 -8.743 1.00 85.25 173 TRP A O 1
ATOM 1368 N N . ALA A 1 174 ? 18.392 -3.279 -8.043 1.00 80.56 174 ALA A N 1
ATOM 1369 C CA . ALA A 1 174 ? 19.544 -2.476 -8.475 1.00 80.56 174 ALA A CA 1
ATOM 1370 C C . ALA A 1 174 ? 19.513 -2.060 -9.961 1.00 80.56 174 ALA A C 1
ATOM 1372 O O . ALA A 1 174 ? 20.052 -1.017 -10.324 1.00 80.56 174 ALA A O 1
ATOM 1373 N N . GLN A 1 175 ? 18.826 -2.821 -10.821 1.00 81.81 175 GLN A N 1
ATOM 1374 C CA . GLN A 1 175 ? 18.675 -2.506 -12.247 1.00 81.81 175 GLN A CA 1
ATOM 1375 C C . GLN A 1 175 ? 17.797 -1.273 -12.533 1.00 81.81 175 GLN A C 1
ATOM 1377 O O . GLN A 1 175 ? 17.612 -0.938 -13.704 1.00 81.81 175 GLN A O 1
ATOM 1382 N N . LYS A 1 176 ? 17.244 -0.614 -11.503 1.00 81.12 176 LYS A N 1
ATOM 1383 C CA . LYS A 1 176 ? 16.389 0.579 -11.621 1.00 81.12 176 LYS A CA 1
ATOM 1384 C C . LYS A 1 176 ? 17.060 1.900 -11.212 1.00 81.12 176 LYS A C 1
ATOM 1386 O O . LYS A 1 176 ? 16.388 2.923 -11.213 1.00 81.12 176 LYS A O 1
ATOM 1391 N N . CYS A 1 177 ? 18.359 1.894 -10.897 1.00 80.44 177 CYS A N 1
ATOM 1392 C CA . CYS A 1 177 ? 19.182 3.090 -10.641 1.00 80.44 177 CYS A CA 1
ATOM 1393 C C . CYS A 1 177 ? 18.538 4.110 -9.690 1.00 80.44 177 CYS A C 1
ATOM 1395 O O . CYS A 1 177 ? 18.346 3.804 -8.519 1.00 80.44 177 CYS A O 1
ATOM 1397 N N . GLU A 1 178 ? 18.199 5.311 -10.158 1.00 76.19 178 GLU A N 1
ATOM 1398 C CA . GLU A 1 178 ? 17.603 6.385 -9.357 1.00 76.19 178 GLU A CA 1
ATOM 1399 C C . GLU A 1 178 ? 16.194 6.064 -8.828 1.00 76.19 178 GLU A C 1
ATOM 1401 O O . GLU A 1 178 ? 15.682 6.775 -7.959 1.00 76.19 178 GLU A O 1
ATOM 1406 N N . LEU A 1 179 ? 15.572 4.997 -9.340 1.00 81.19 179 LEU A N 1
ATOM 1407 C CA . LEU A 1 179 ? 14.309 4.436 -8.859 1.00 81.19 179 LEU A CA 1
ATOM 1408 C C . LEU A 1 179 ? 14.521 3.260 -7.886 1.00 81.19 179 LEU A C 1
ATOM 1410 O O . LEU A 1 179 ? 13.543 2.670 -7.431 1.00 81.19 179 LEU A O 1
ATOM 1414 N N . ALA A 1 180 ? 15.768 2.884 -7.588 1.00 85.75 180 ALA A N 1
ATOM 1415 C CA . ALA A 1 180 ? 16.110 1.787 -6.691 1.00 85.75 180 ALA A CA 1
ATOM 1416 C C . ALA A 1 180 ? 16.490 2.282 -5.288 1.00 85.75 180 ALA A C 1
ATOM 1418 O O . ALA A 1 180 ? 17.023 3.377 -5.101 1.00 85.75 180 ALA A O 1
ATOM 1419 N N . GLY A 1 181 ? 16.259 1.426 -4.292 1.00 87.75 181 GLY A N 1
ATOM 1420 C CA . GLY A 1 181 ? 16.754 1.636 -2.935 1.00 87.75 181 GLY A CA 1
ATOM 1421 C C . GLY A 1 181 ? 18.247 1.345 -2.779 1.00 87.75 181 GLY A C 1
ATOM 1422 O O . GLY A 1 181 ? 18.927 0.912 -3.706 1.00 87.75 181 GLY A O 1
ATOM 1423 N N . SER A 1 182 ? 18.750 1.542 -1.561 1.00 88.06 182 SER A N 1
ATOM 1424 C CA . SER A 1 182 ? 20.137 1.243 -1.195 1.00 88.06 182 SER A CA 1
ATOM 1425 C C . SER A 1 182 ? 20.241 -0.096 -0.464 1.00 88.06 182 SER A C 1
ATOM 1427 O O . SER A 1 182 ? 19.397 -0.414 0.371 1.00 88.06 182 SER A O 1
ATOM 1429 N N . VAL A 1 183 ? 21.303 -0.856 -0.744 1.00 89.50 183 VAL A N 1
ATOM 1430 C CA . VAL A 1 183 ? 21.683 -2.059 0.024 1.00 89.50 183 VAL A CA 1
ATOM 1431 C C . VAL A 1 183 ? 22.414 -1.711 1.327 1.00 89.50 183 VAL A C 1
ATOM 1433 O O . VAL A 1 183 ? 22.691 -2.589 2.140 1.00 89.50 183 VAL A O 1
ATOM 1436 N N . GLY A 1 184 ? 22.736 -0.431 1.546 1.00 89.81 184 GLY A N 1
ATOM 1437 C CA . GLY A 1 184 ? 23.520 0.010 2.695 1.00 89.81 184 GLY A CA 1
ATOM 1438 C C . GLY A 1 184 ? 24.888 -0.689 2.742 1.00 89.81 184 GLY A C 1
ATOM 1439 O O . GLY A 1 184 ? 25.564 -0.743 1.715 1.00 89.81 184 GLY A O 1
ATOM 1440 N N . PRO A 1 185 ? 25.315 -1.219 3.905 1.00 91.62 185 PRO A N 1
ATOM 1441 C CA . PRO A 1 185 ? 26.589 -1.927 4.043 1.00 91.62 185 PRO A CA 1
ATOM 1442 C C . PRO A 1 185 ? 26.539 -3.398 3.584 1.00 91.62 185 PRO A C 1
ATOM 1444 O O . PRO A 1 185 ? 27.538 -4.104 3.707 1.00 91.62 185 PRO A O 1
ATOM 1447 N N . PHE A 1 186 ? 25.389 -3.893 3.118 1.00 90.62 186 PHE A N 1
ATOM 1448 C CA . PHE A 1 186 ? 25.201 -5.302 2.770 1.00 90.62 186 PHE A CA 1
ATOM 1449 C C . PHE A 1 186 ? 25.548 -5.594 1.303 1.00 90.62 186 PHE A C 1
ATOM 1451 O O . PHE A 1 186 ? 25.627 -4.698 0.464 1.00 90.62 186 PHE A O 1
ATOM 1458 N N . THR A 1 187 ? 25.739 -6.878 0.989 1.00 84.25 187 THR A N 1
ATOM 1459 C CA . THR A 1 187 ? 25.942 -7.370 -0.382 1.00 84.25 187 THR A CA 1
ATOM 1460 C C . THR A 1 187 ? 24.699 -8.110 -0.884 1.00 84.25 187 THR A C 1
ATOM 1462 O O . THR A 1 187 ? 23.894 -8.597 -0.092 1.00 84.25 187 THR A O 1
ATOM 1465 N N . GLY A 1 188 ? 24.548 -8.200 -2.209 1.00 77.38 188 GLY A N 1
ATOM 1466 C CA . GLY A 1 188 ? 23.377 -8.794 -2.861 1.00 77.38 188 GLY A CA 1
ATOM 1467 C C . GLY A 1 188 ? 22.298 -7.763 -3.203 1.00 77.38 188 GLY A C 1
ATOM 1468 O O . GLY A 1 188 ? 22.124 -6.759 -2.522 1.00 77.38 188 GLY A O 1
ATOM 1469 N N . SER A 1 189 ? 21.586 -7.990 -4.304 1.00 74.38 189 SER A N 1
ATOM 1470 C CA . SER A 1 189 ? 20.443 -7.171 -4.725 1.00 74.38 189 SER A CA 1
ATOM 1471 C C . SER A 1 189 ? 19.451 -8.027 -5.501 1.00 74.38 189 SER A C 1
ATOM 1473 O O . SER A 1 189 ? 19.810 -9.086 -6.026 1.00 74.38 189 SER A O 1
ATOM 1475 N N . TRP A 1 190 ? 18.192 -7.594 -5.553 1.00 72.12 190 TRP A N 1
ATOM 1476 C CA . TRP A 1 190 ? 17.180 -8.304 -6.322 1.00 72.12 190 TRP A CA 1
ATOM 1477 C C . TRP A 1 190 ? 17.454 -8.121 -7.820 1.00 72.12 190 TRP A C 1
ATOM 1479 O O . TRP A 1 190 ? 17.619 -6.993 -8.288 1.00 72.12 190 TRP A O 1
ATOM 1489 N N . GLN A 1 191 ? 17.526 -9.243 -8.549 1.00 64.50 191 GLN A N 1
ATOM 1490 C CA . GLN A 1 191 ? 17.823 -9.314 -9.986 1.00 64.50 191 GLN A CA 1
ATOM 1491 C C . GLN A 1 191 ? 19.095 -8.544 -10.400 1.00 64.50 191 GLN A C 1
ATOM 1493 O O . GLN A 1 191 ? 19.031 -7.572 -11.146 1.00 64.50 191 GLN A O 1
ATOM 1498 N N . SER A 1 192 ? 20.277 -8.978 -9.943 1.00 57.66 192 SER A N 1
ATOM 1499 C CA . SER A 1 192 ? 21.555 -8.338 -10.310 1.00 57.66 192 SER A CA 1
ATOM 1500 C C . SER A 1 192 ? 22.066 -8.697 -11.716 1.00 57.66 192 SER A C 1
ATOM 1502 O O . SER A 1 192 ? 22.859 -7.946 -12.283 1.00 57.66 192 SER A O 1
ATOM 1504 N N . HIS A 1 193 ? 21.590 -9.795 -12.314 1.00 56.66 193 HIS A N 1
ATOM 1505 C CA . HIS A 1 193 ? 21.994 -10.258 -13.646 1.00 56.66 193 HIS A CA 1
ATOM 1506 C C . HIS A 1 193 ? 20.773 -10.740 -14.446 1.00 56.66 193 HIS A C 1
ATOM 1508 O O . HIS A 1 193 ? 20.113 -11.695 -14.043 1.00 56.66 193 HIS A O 1
ATOM 1514 N N . GLN A 1 194 ? 20.482 -10.061 -15.562 1.00 49.41 194 GLN A N 1
ATOM 1515 C CA . GLN A 1 194 ? 19.703 -10.590 -16.688 1.00 49.41 194 GLN A CA 1
ATOM 1516 C C . GLN A 1 194 ? 20.631 -10.705 -17.897 1.00 49.41 194 GLN A C 1
ATOM 1518 O O . GLN A 1 194 ? 21.426 -9.749 -18.123 1.00 49.41 194 GLN A O 1
#